Protein AF-A0A7J8CT44-F1 (afdb_monomer)

Foldseek 3Di:
DDDPVVVVVVVVVVVVVVVVVVVVVVVDDDDDDDDDDDDDDDDDDDDDDDDDDPVVVVVVVVVVVVVVVVVVVVVVVVVVVVVVDPDPDDDDDDDDDDPDPPDDDDDDDDDDDPPPDDDDFDADPVGFGADPVRHGDDPPDDDDDDVVVVVVVVVVVVVVVVVPDDDPVVVPDPPDDPVDDDDDDPPDDDDDPDDDPPPVVVVVVVVVVVVVVVVVLVVVCVVCVVVVVNPVNVVVVPPDPPPPVPPPDDPADPVNPQFAPPPDDPPDDDDDPVRTPPDDPDDDDDDDDDDPPDDVPPDDDDDDDDPVVVVVVVVVVVVVVVVVVVVCCVVVVDPDDDDDDDFPQDPVRDGDDDDD

Mean predicted aligned error: 25.09 Å

Secondary structure (DSSP, 8-state):
---HHHHHHHHHHHHHHHHHHHHHHTT-PPPPPPP---------------PPPHHHHHHHHHHHHHHHHHHHHHHHHHHHHHHT-------------SS--SS--PPPP-------SPPP-EE-TTS-EE-TTS-B----------HHHHHHHHHHHHHHHTTSPPP--GGG-TT--TTS----------------TTHHHHHHHHHHHHHHHHHHHHHHHHHHHHSS-HHHHHHHHS-------TT---SS-TTHHHHSPTT--TTSS---TTS-SS--S-------PPPTT--SS------PPPHHHHHHHHHHHHHHHHHHHHHHHHTTSSPPPP--------TTS-------

Sequence (356 aa):
MLTKLQIKQMMEAATRQIEERKKQLSFISPPTPQPKTPSSSQPERLPIGNTIQPSQAATFMNDAIEKARKAAELQARIQAQLALKPGLIGNANMVGLANLHAMGIAPPKVELKDQTKPTPLILDEQGRTVDATGKEIELTHRMPTLKANIRAVKREQFKQQLKEKPSEDMESNTFFDPRVSIAPSQRQRRTFKFHDKGKFEKIAQRLRTKAQLEKLQAEISQAARKTGIHTSTRLALIAPKKELKEGDIPEIEWWDSYIIPNGFDLTEQNPKREDYFGITNLVEHPAQLNPPVDNDTPVTLGVYLTKKEQKKLRRQTRREAQKELQEKVRLGLMPPPEPKGTFLKSRDGRVAYLSL

Radius of gyration: 44.53 Å; Cα contacts (8 Å, |Δi|>4): 57; chains: 1; bounding box: 104×96×112 Å

InterPro domains:
  IPR013881 Pre-mRNA-splicing factor 3 domain [PF08572] (173-340)
  IPR027104 U4/U6 small nuclear ribonucleoprotein Prp3 [PTHR14212] (5-340)

Structure (mmCIF, N/CA/C/O backbone):
data_AF-A0A7J8CT44-F1
#
_entry.id   AF-A0A7J8CT44-F1
#
loop_
_atom_site.group_PDB
_atom_site.id
_atom_site.type_symbol
_atom_site.label_atom_id
_atom_site.label_alt_id
_atom_site.label_comp_id
_atom_site.label_asym_id
_atom_site.label_entity_id
_atom_site.label_seq_id
_atom_site.pdbx_PDB_ins_code
_atom_site.Cartn_x
_atom_site.Cartn_y
_atom_site.Cartn_z
_atom_site.occupancy
_atom_site.B_iso_or_equiv
_atom_site.auth_seq_id
_atom_site.auth_comp_id
_atom_site.auth_asym_id
_atom_site.auth_atom_id
_atom_site.pdbx_PDB_model_num
ATOM 1 N N . MET A 1 1 ? -8.549 -47.500 38.464 1.00 55.81 1 MET A N 1
ATOM 2 C CA . MET A 1 1 ? -7.507 -46.537 38.892 1.00 55.81 1 MET A CA 1
ATOM 3 C C . MET A 1 1 ? -6.147 -47.145 38.586 1.00 55.81 1 MET A C 1
ATOM 5 O O . MET A 1 1 ? -5.955 -48.292 38.964 1.00 55.81 1 MET A O 1
ATOM 9 N N . LEU A 1 2 ? -5.228 -46.435 37.922 1.00 75.62 2 LEU A N 1
ATOM 10 C CA . LEU A 1 2 ? -3.831 -46.891 37.831 1.00 75.62 2 LEU A CA 1
ATOM 11 C C . LEU A 1 2 ? -3.115 -46.646 39.166 1.00 75.62 2 LEU A C 1
ATOM 13 O O . LEU A 1 2 ? -3.363 -45.642 39.835 1.00 75.62 2 LEU A O 1
ATOM 17 N N . THR A 1 3 ? -2.222 -47.554 39.552 1.00 89.00 3 THR A N 1
ATOM 18 C CA . THR A 1 3 ? -1.409 -47.393 40.765 1.00 89.00 3 THR A CA 1
ATOM 19 C C . THR A 1 3 ? -0.306 -46.348 40.564 1.00 89.00 3 THR A C 1
ATOM 21 O O . THR A 1 3 ? 0.175 -46.130 39.450 1.00 89.00 3 THR A O 1
ATOM 24 N N . LYS A 1 4 ? 0.162 -45.729 41.659 1.00 80.62 4 LYS A N 1
ATOM 25 C CA . LYS A 1 4 ? 1.285 -44.769 41.618 1.00 80.62 4 LYS A CA 1
ATOM 26 C C . LYS A 1 4 ? 2.557 -45.378 41.001 1.00 80.62 4 LYS A C 1
ATOM 28 O O . LYS A 1 4 ? 3.304 -44.668 40.333 1.00 80.62 4 LYS A O 1
ATOM 33 N N . LEU A 1 5 ? 2.772 -46.686 41.182 1.00 89.69 5 LEU A N 1
ATOM 34 C CA . LEU A 1 5 ? 3.902 -47.420 40.608 1.00 89.69 5 LEU A CA 1
ATOM 35 C C . LEU A 1 5 ? 3.795 -47.538 39.079 1.00 89.69 5 LEU A C 1
ATOM 37 O O . LEU A 1 5 ? 4.753 -47.206 38.386 1.00 89.69 5 LEU A O 1
ATOM 41 N N . GLN A 1 6 ? 2.621 -47.907 38.554 1.00 84.44 6 GLN A N 1
ATOM 42 C CA . GLN A 1 6 ? 2.370 -47.953 37.105 1.00 84.44 6 GLN A CA 1
ATOM 43 C C . GLN A 1 6 ? 2.521 -46.571 36.454 1.00 84.44 6 GLN A C 1
ATOM 45 O O . GLN A 1 6 ? 3.092 -46.464 35.374 1.00 84.44 6 GLN A O 1
ATOM 50 N N . ILE A 1 7 ? 2.068 -45.500 37.120 1.00 84.69 7 ILE A N 1
ATOM 51 C CA . ILE A 1 7 ? 2.234 -44.125 36.619 1.00 84.69 7 ILE A CA 1
ATOM 52 C C . ILE A 1 7 ? 3.722 -43.741 36.559 1.00 84.69 7 ILE A C 1
ATOM 54 O O . ILE A 1 7 ? 4.153 -43.160 35.563 1.00 84.69 7 ILE A O 1
ATOM 58 N N . LYS A 1 8 ? 4.525 -44.108 37.572 1.00 91.31 8 LYS A N 1
ATOM 59 C CA . LYS A 1 8 ? 5.983 -43.907 37.534 1.00 91.31 8 LYS A CA 1
ATOM 60 C C . LYS A 1 8 ? 6.612 -44.667 36.361 1.00 91.31 8 LYS A C 1
ATOM 62 O O . LYS A 1 8 ? 7.290 -44.049 35.549 1.00 91.31 8 LYS A O 1
ATOM 67 N N . GLN A 1 9 ? 6.342 -45.969 36.243 1.00 91.75 9 GLN A N 1
ATOM 68 C CA . GLN A 1 9 ? 6.879 -46.823 35.175 1.00 91.75 9 GLN A CA 1
ATOM 69 C C . GLN A 1 9 ? 6.505 -46.311 33.775 1.00 91.75 9 GLN A C 1
ATOM 71 O O . GLN A 1 9 ? 7.345 -46.298 32.880 1.00 91.75 9 GLN A O 1
ATOM 76 N N . MET A 1 10 ? 5.272 -45.829 33.591 1.00 87.50 10 MET A N 1
ATOM 77 C CA . MET A 1 10 ? 4.805 -45.261 32.324 1.00 87.50 10 MET A CA 1
ATOM 78 C C . MET A 1 10 ? 5.536 -43.959 31.961 1.00 87.50 10 MET A C 1
ATOM 80 O O . MET A 1 10 ? 5.911 -43.779 30.804 1.00 87.50 10 MET A O 1
ATOM 84 N N . MET A 1 11 ? 5.784 -43.067 32.930 1.00 86.19 11 MET A N 1
ATOM 85 C CA . MET A 1 11 ? 6.589 -41.862 32.684 1.00 86.19 11 MET A CA 1
ATOM 86 C C . MET A 1 11 ? 8.060 -42.198 32.409 1.00 86.19 11 MET A C 1
ATOM 88 O O . MET A 1 11 ? 8.644 -41.623 31.500 1.00 86.19 11 MET A O 1
ATOM 92 N N . GLU A 1 12 ? 8.634 -43.152 33.143 1.00 90.62 12 GLU A N 1
ATOM 93 C CA . GLU A 1 12 ? 10.030 -43.596 33.008 1.00 90.62 12 GLU A CA 1
ATOM 94 C C . GLU A 1 12 ? 10.292 -44.255 31.635 1.00 90.62 12 GLU A C 1
ATOM 96 O O . GLU A 1 12 ? 11.305 -43.985 30.982 1.00 90.62 12 GLU A O 1
ATOM 101 N N . ALA A 1 13 ? 9.326 -45.033 31.132 1.00 89.94 13 ALA A N 1
ATOM 102 C CA . ALA A 1 13 ? 9.327 -45.547 29.763 1.00 89.94 13 ALA A CA 1
ATOM 103 C C . ALA A 1 13 ? 9.197 -44.424 28.715 1.00 89.94 13 ALA A C 1
ATOM 105 O O . ALA A 1 13 ? 9.944 -44.410 27.733 1.00 89.94 13 ALA A O 1
ATOM 106 N N . ALA A 1 14 ? 8.300 -43.454 28.931 1.00 86.12 14 ALA A N 1
ATOM 107 C CA . ALA A 1 14 ? 8.110 -42.327 28.018 1.00 86.12 14 ALA A CA 1
ATOM 108 C C . ALA A 1 14 ? 9.361 -41.433 27.917 1.00 86.12 14 ALA A C 1
ATOM 110 O O . ALA A 1 14 ? 9.753 -41.057 26.813 1.00 86.12 14 ALA A O 1
ATOM 111 N N . THR A 1 15 ? 10.039 -41.137 29.033 1.00 86.62 15 THR A N 1
ATOM 112 C CA . THR A 1 15 ? 11.296 -40.368 29.018 1.00 86.62 15 THR A CA 1
ATOM 113 C C . THR A 1 15 ? 12.396 -41.101 28.257 1.00 86.62 15 THR A C 1
ATOM 115 O O . THR A 1 15 ? 13.048 -40.499 27.405 1.00 86.62 15 THR A O 1
ATOM 118 N N . ARG A 1 16 ? 12.543 -42.414 28.476 1.00 91.00 16 ARG A N 1
ATOM 119 C CA . ARG A 1 16 ? 13.538 -43.247 27.781 1.00 91.00 16 ARG A CA 1
ATOM 120 C C . ARG A 1 16 ? 13.303 -43.281 26.266 1.00 91.00 16 ARG A C 1
ATOM 122 O O . ARG A 1 16 ? 14.247 -43.143 25.493 1.00 91.00 16 ARG A O 1
ATOM 129 N N . GLN A 1 17 ? 12.042 -43.379 25.842 1.00 87.38 17 GLN A N 1
ATOM 130 C CA . GLN A 1 17 ? 11.663 -43.362 24.426 1.00 87.38 17 GLN A CA 1
ATOM 131 C C . GLN A 1 17 ? 11.910 -41.992 23.759 1.00 87.38 17 GLN A C 1
ATOM 133 O O . GLN A 1 17 ? 12.243 -41.933 22.575 1.00 87.38 17 GLN A O 1
ATOM 138 N N . ILE A 1 18 ? 11.804 -40.884 24.505 1.00 82.31 18 ILE A N 1
ATOM 139 C CA . ILE A 1 18 ? 12.153 -39.535 24.019 1.00 82.31 18 ILE A CA 1
ATOM 140 C C . ILE A 1 18 ? 13.672 -39.383 23.846 1.00 82.31 18 ILE A C 1
ATOM 142 O O . ILE A 1 18 ? 14.117 -38.835 22.836 1.00 82.31 18 ILE A O 1
ATOM 146 N N . GLU A 1 19 ? 14.478 -39.874 24.791 1.00 87.81 19 GLU A N 1
ATOM 147 C CA . GLU A 1 19 ? 15.944 -39.834 24.688 1.00 87.81 19 GLU A CA 1
ATOM 148 C C . GLU A 1 19 ? 16.468 -40.678 23.523 1.00 87.81 19 GLU A C 1
ATOM 150 O O . GLU A 1 19 ? 17.305 -40.211 22.749 1.00 87.81 19 GLU A O 1
ATOM 155 N N . GLU A 1 20 ? 15.928 -41.882 23.337 1.00 87.75 20 GLU A N 1
ATOM 156 C CA . GLU A 1 20 ? 16.278 -42.756 22.218 1.00 87.75 20 GLU A CA 1
ATOM 157 C C . GLU A 1 20 ? 15.933 -42.116 20.863 1.00 87.75 20 GLU A C 1
ATOM 159 O O . GLU A 1 20 ? 16.763 -42.101 19.950 1.00 87.75 20 GLU A O 1
ATOM 164 N N . ARG A 1 21 ? 14.764 -41.467 20.754 1.00 76.56 21 ARG A N 1
ATOM 165 C CA . ARG A 1 21 ? 14.370 -40.734 19.541 1.00 76.56 21 ARG A CA 1
ATOM 166 C C . ARG A 1 21 ? 15.241 -39.497 19.291 1.00 76.56 21 ARG A C 1
ATOM 168 O O . ARG A 1 21 ? 15.586 -39.222 18.144 1.00 76.56 21 ARG A O 1
ATOM 175 N N . LYS A 1 22 ? 15.664 -38.777 20.341 1.00 80.50 22 LYS A N 1
ATOM 176 C CA . LYS A 1 22 ? 16.665 -37.695 20.226 1.00 80.50 22 LYS A CA 1
ATOM 177 C C . LYS A 1 22 ? 18.022 -38.220 19.754 1.00 80.50 22 LYS A C 1
ATOM 179 O O . LYS A 1 22 ? 18.647 -37.580 18.913 1.00 80.50 22 LYS A O 1
ATOM 184 N N . LYS A 1 23 ? 18.466 -39.378 20.256 1.00 82.62 23 LYS A N 1
ATOM 185 C CA . LYS A 1 23 ? 19.720 -40.017 19.834 1.00 82.62 23 LYS A CA 1
ATOM 186 C C . LYS A 1 23 ? 19.671 -40.389 18.351 1.00 82.62 23 LYS A C 1
ATOM 188 O O . LYS A 1 23 ? 20.592 -40.042 17.621 1.00 82.62 23 LYS A O 1
ATOM 193 N N . GLN A 1 24 ? 18.577 -40.995 17.885 1.00 73.62 24 GLN A N 1
ATOM 194 C CA . GLN A 1 24 ? 18.361 -41.293 16.461 1.00 73.62 24 GLN A CA 1
ATOM 195 C C . GLN A 1 24 ? 18.391 -40.023 15.590 1.00 73.62 24 GLN A C 1
ATOM 197 O O . GLN A 1 24 ? 19.080 -39.995 14.575 1.00 73.62 24 GLN A O 1
ATOM 202 N N . LEU A 1 25 ? 17.725 -38.943 16.019 1.00 63.06 25 LEU A N 1
ATOM 203 C CA . LEU A 1 25 ? 17.737 -37.658 15.305 1.00 63.06 25 LEU A CA 1
ATOM 204 C C . LEU A 1 25 ? 19.127 -36.995 15.256 1.00 63.06 25 LEU A C 1
ATOM 206 O O . LEU A 1 25 ? 19.423 -36.291 14.296 1.00 63.06 25 LEU A O 1
ATOM 210 N N . SER A 1 26 ? 19.999 -37.237 16.241 1.00 61.94 26 SER A N 1
ATOM 211 C CA . SER A 1 26 ? 21.359 -36.670 16.256 1.00 61.94 26 SER A CA 1
ATOM 212 C C . SER A 1 26 ? 22.337 -37.292 15.246 1.00 61.94 26 SER A C 1
ATOM 214 O O . SER A 1 26 ? 23.421 -36.747 15.058 1.00 61.94 26 SER A O 1
ATOM 216 N N . PHE A 1 27 ? 21.963 -38.382 14.563 1.00 52.31 27 PHE A N 1
ATOM 217 C CA . PHE A 1 27 ? 22.785 -39.019 13.522 1.00 52.31 27 PHE A CA 1
ATOM 218 C C . PHE A 1 27 ? 22.535 -38.495 12.095 1.00 52.31 27 PHE A C 1
ATOM 220 O O . PHE A 1 27 ? 23.178 -38.968 11.161 1.00 52.31 27 PHE A O 1
ATOM 227 N N . ILE A 1 28 ? 21.631 -37.526 11.899 1.00 53.31 28 ILE A N 1
ATOM 228 C CA . ILE A 1 28 ? 21.287 -36.992 10.570 1.00 53.31 28 ILE A CA 1
ATOM 229 C C . ILE A 1 28 ? 21.708 -35.518 10.468 1.00 53.31 28 ILE A C 1
ATOM 231 O O . ILE A 1 28 ? 20.913 -34.608 10.697 1.00 53.31 28 ILE A O 1
ATOM 235 N N . SER A 1 29 ? 22.971 -35.279 10.104 1.00 47.00 29 SER A N 1
ATOM 236 C CA . SER A 1 29 ? 23.472 -33.954 9.709 1.00 47.00 29 SER A CA 1
ATOM 237 C C . SER A 1 29 ? 23.505 -33.810 8.178 1.00 47.00 29 SER A C 1
ATOM 239 O O . SER A 1 29 ? 24.046 -34.701 7.518 1.00 47.00 29 SER A O 1
ATOM 241 N N . PRO A 1 30 ? 23.004 -32.706 7.591 1.00 50.16 30 PRO A N 1
ATOM 242 C CA . PRO A 1 30 ? 23.188 -32.422 6.166 1.00 50.16 30 PRO A CA 1
ATOM 243 C C . PRO A 1 30 ? 24.665 -32.098 5.841 1.00 50.16 30 PRO A C 1
ATOM 245 O O . PRO A 1 30 ? 25.400 -31.658 6.728 1.00 50.16 30 PRO A O 1
ATOM 248 N N . PRO A 1 31 ? 25.119 -32.301 4.590 1.00 44.78 31 PRO A N 1
ATOM 249 C CA . PRO A 1 31 ? 26.525 -32.147 4.216 1.00 44.78 31 PRO A CA 1
ATOM 250 C C . PRO A 1 31 ? 26.961 -30.681 4.055 1.00 44.78 31 PRO A C 1
ATOM 252 O O . PRO A 1 31 ? 26.251 -29.858 3.476 1.00 44.78 31 PRO A O 1
ATOM 255 N N . THR A 1 32 ? 28.179 -30.376 4.505 1.00 43.53 32 THR A N 1
ATOM 256 C CA . THR A 1 32 ? 28.824 -29.060 4.358 1.00 43.53 32 THR A CA 1
ATOM 257 C C . THR A 1 32 ? 29.530 -28.932 2.997 1.00 43.53 32 THR A C 1
ATOM 259 O O . THR A 1 32 ? 30.303 -29.827 2.646 1.00 43.53 32 THR A O 1
ATOM 262 N N . PRO A 1 33 ? 29.355 -27.834 2.235 1.00 41.22 33 PRO A N 1
ATOM 263 C CA . PRO A 1 33 ? 30.128 -27.587 1.015 1.00 41.22 33 PRO A CA 1
ATOM 264 C C . PRO A 1 33 ? 31.584 -27.188 1.323 1.00 41.22 33 PRO A C 1
ATOM 266 O O . PRO A 1 33 ? 31.855 -26.479 2.293 1.00 41.22 33 PRO A O 1
ATOM 269 N N . GLN A 1 34 ? 32.529 -27.621 0.482 1.00 43.38 34 GLN A N 1
ATOM 270 C CA . GLN A 1 34 ? 33.960 -27.316 0.629 1.00 43.38 34 GLN A CA 1
ATOM 271 C C . GLN A 1 34 ? 34.357 -25.962 0.002 1.00 43.38 34 GLN A C 1
ATOM 273 O O . GLN A 1 34 ? 33.785 -25.571 -1.018 1.00 43.38 34 GLN A O 1
ATOM 278 N N . PRO A 1 35 ? 35.375 -25.265 0.547 1.00 41.16 35 PRO A N 1
ATOM 279 C CA . PRO A 1 35 ? 35.914 -24.041 -0.040 1.00 41.16 35 PRO A CA 1
ATOM 280 C C . PRO A 1 35 ? 36.900 -24.319 -1.190 1.00 41.16 35 PRO A C 1
ATOM 282 O O . PRO A 1 35 ? 37.651 -25.293 -1.165 1.00 41.16 35 PRO A O 1
ATOM 285 N N . LYS A 1 36 ? 36.969 -23.394 -2.155 1.00 33.38 36 LYS A N 1
ATOM 286 C CA . LYS A 1 36 ? 38.088 -23.250 -3.104 1.00 33.38 36 LYS A CA 1
ATOM 287 C C . LYS A 1 36 ? 38.711 -21.861 -2.947 1.00 33.38 36 LYS A C 1
ATOM 289 O O . LYS A 1 36 ? 38.011 -20.906 -2.619 1.00 33.38 36 LYS A O 1
ATOM 294 N N . THR A 1 37 ? 40.017 -21.757 -3.171 1.00 36.38 37 THR A N 1
ATOM 295 C CA . THR A 1 37 ? 40.813 -20.519 -3.061 1.00 36.38 37 THR A CA 1
ATOM 296 C C . THR A 1 37 ? 41.472 -20.207 -4.434 1.00 36.38 37 THR A C 1
ATOM 298 O O . THR A 1 37 ? 41.114 -20.869 -5.411 1.00 36.38 37 THR A O 1
ATOM 301 N N . PRO A 1 38 ? 42.235 -19.111 -4.633 1.00 46.69 38 PRO A N 1
ATOM 302 C CA . PRO A 1 38 ? 41.655 -17.958 -5.326 1.00 46.69 38 PRO A CA 1
ATOM 303 C C . PRO A 1 38 ? 42.472 -17.448 -6.534 1.00 46.69 38 PRO A C 1
ATOM 305 O O . PRO A 1 38 ? 43.652 -17.753 -6.686 1.00 46.69 38 PRO A O 1
ATOM 308 N N . SER A 1 39 ? 41.874 -16.568 -7.346 1.00 28.50 39 SER A N 1
ATOM 309 C CA . SER A 1 39 ? 42.584 -15.801 -8.382 1.00 28.50 39 SER A CA 1
ATOM 310 C C . SER A 1 39 ? 42.209 -14.314 -8.355 1.00 28.50 39 SER A C 1
ATOM 312 O O . SER A 1 39 ? 41.035 -13.956 -8.407 1.00 28.50 39 SER A O 1
ATOM 314 N N . SER A 1 40 ? 43.234 -13.466 -8.274 1.00 33.75 40 SER A N 1
ATOM 315 C CA . SER A 1 40 ? 43.198 -11.998 -8.184 1.00 33.75 40 SER A CA 1
ATOM 316 C C . SER A 1 40 ? 42.290 -11.282 -9.202 1.00 33.75 40 SER A C 1
ATOM 318 O O . SER A 1 40 ? 42.435 -11.491 -10.405 1.00 33.75 40 SER A O 1
ATOM 320 N N . SER A 1 41 ? 41.451 -10.338 -8.748 1.00 33.34 41 SER A N 1
ATOM 321 C CA . SER A 1 41 ? 41.678 -8.886 -8.967 1.00 33.34 41 SER A CA 1
ATOM 322 C C . SER A 1 41 ? 40.511 -8.000 -8.472 1.00 33.34 41 SER A C 1
ATOM 324 O O . SER A 1 41 ? 39.351 -8.403 -8.464 1.00 33.34 41 SER A O 1
ATOM 326 N N . GLN A 1 42 ? 40.839 -6.789 -8.006 1.00 32.44 42 GLN A N 1
ATOM 327 C CA . GLN A 1 42 ? 39.942 -5.714 -7.533 1.00 32.44 42 GLN A CA 1
ATOM 328 C C . GLN A 1 42 ? 40.765 -4.402 -7.423 1.00 32.44 42 GLN A C 1
ATOM 330 O O . GLN A 1 42 ? 41.983 -4.481 -7.622 1.00 32.44 42 GLN A O 1
ATOM 335 N N . PRO A 1 43 ? 40.201 -3.225 -7.050 1.00 48.25 43 PRO A N 1
ATOM 336 C CA . PRO A 1 43 ? 38.808 -2.888 -6.696 1.00 48.25 43 PRO A CA 1
ATOM 337 C C . PRO A 1 43 ? 38.197 -1.908 -7.738 1.00 48.25 43 PRO A C 1
ATOM 339 O O . PRO A 1 43 ? 38.545 -2.046 -8.903 1.00 48.25 43 PRO A O 1
ATOM 342 N N . GLU A 1 44 ? 37.277 -0.948 -7.529 1.00 34.94 44 GLU A N 1
ATOM 343 C CA . GLU A 1 44 ? 36.509 -0.321 -6.415 1.00 34.94 44 GLU A CA 1
ATOM 344 C C . GLU A 1 44 ? 35.209 0.276 -7.053 1.00 34.94 44 GLU A C 1
ATOM 346 O O . GLU A 1 44 ? 35.185 0.442 -8.270 1.00 34.94 44 GLU A O 1
ATOM 351 N N . ARG A 1 45 ? 34.090 0.677 -6.415 1.00 36.62 45 ARG A N 1
ATOM 352 C CA . ARG A 1 45 ? 33.533 0.676 -5.035 1.00 36.62 45 ARG A CA 1
ATOM 353 C C . ARG A 1 45 ? 31.994 0.931 -5.159 1.00 36.62 45 ARG A C 1
ATOM 355 O O . ARG A 1 45 ? 31.452 0.888 -6.256 1.00 36.62 45 ARG A O 1
ATOM 362 N N . LEU A 1 46 ? 31.350 1.353 -4.059 1.00 32.19 46 LEU A N 1
ATOM 363 C CA . LEU A 1 46 ? 30.044 2.042 -3.930 1.00 32.19 46 LEU A CA 1
ATOM 364 C C . LEU A 1 46 ? 28.768 1.152 -3.911 1.00 32.19 46 LEU A C 1
ATOM 366 O O . LEU A 1 46 ? 28.741 0.094 -4.526 1.00 32.19 46 LEU A O 1
ATOM 370 N N . PRO A 1 47 ? 27.794 1.461 -3.016 1.00 47.50 47 PRO A N 1
ATOM 371 C CA . PRO A 1 47 ? 27.726 0.654 -1.785 1.00 47.50 47 PRO A CA 1
ATOM 372 C C . PRO A 1 47 ? 26.313 0.281 -1.287 1.00 47.50 47 PRO A C 1
ATOM 374 O O . PRO A 1 47 ? 25.341 0.947 -1.622 1.00 47.50 47 PRO A O 1
ATOM 377 N N . ILE A 1 48 ? 26.231 -0.692 -0.363 1.00 33.78 48 ILE A N 1
ATOM 378 C CA . ILE A 1 48 ? 25.214 -0.812 0.712 1.00 33.78 48 ILE A CA 1
ATOM 379 C C . ILE A 1 48 ? 25.600 -1.962 1.669 1.00 33.78 48 ILE A C 1
ATOM 381 O O . ILE A 1 48 ? 26.211 -2.935 1.239 1.00 33.78 48 ILE A O 1
ATOM 385 N N . GLY A 1 49 ? 25.192 -1.878 2.944 1.00 34.09 49 GLY A N 1
ATOM 386 C CA . GLY A 1 49 ? 25.053 -3.044 3.837 1.00 34.09 49 GLY A CA 1
ATOM 387 C C . GLY A 1 49 ? 26.102 -3.192 4.948 1.00 34.09 49 GLY A C 1
ATOM 388 O O . GLY A 1 49 ? 27.216 -3.652 4.716 1.00 34.09 49 GLY A O 1
ATOM 389 N N . ASN A 1 50 ? 25.709 -2.901 6.194 1.00 46.16 50 ASN A N 1
ATOM 390 C CA . ASN A 1 50 ? 26.499 -3.257 7.377 1.00 46.16 50 ASN A CA 1
ATOM 391 C C . ASN A 1 50 ? 26.359 -4.761 7.661 1.00 46.16 50 ASN A C 1
ATOM 393 O O . ASN A 1 50 ? 25.277 -5.210 8.037 1.00 46.16 50 ASN A O 1
ATOM 397 N N . THR A 1 51 ? 27.444 -5.529 7.541 1.00 45.62 51 THR A N 1
ATOM 398 C CA . THR A 1 51 ? 27.471 -6.924 8.010 1.00 45.62 51 THR A CA 1
ATOM 399 C C . THR A 1 51 ? 27.731 -6.993 9.520 1.00 45.62 51 THR A C 1
ATOM 401 O O . THR A 1 51 ? 28.525 -6.218 10.060 1.00 45.62 51 THR A O 1
ATOM 404 N N . ILE A 1 52 ? 27.045 -7.899 10.220 1.00 55.81 52 ILE A N 1
ATOM 405 C CA . ILE A 1 52 ? 27.149 -8.065 11.678 1.00 55.81 52 ILE A CA 1
ATOM 406 C C . ILE A 1 52 ? 28.269 -9.063 11.991 1.00 55.81 52 ILE A C 1
ATOM 408 O O . ILE A 1 52 ? 28.331 -10.143 11.406 1.00 55.81 52 ILE A O 1
ATOM 412 N N . GLN A 1 53 ? 29.160 -8.716 12.925 1.00 53.72 53 GLN A N 1
ATOM 413 C CA . GLN A 1 53 ? 30.292 -9.577 13.281 1.00 53.72 53 GLN A CA 1
ATOM 414 C C . GLN A 1 53 ? 29.845 -10.870 13.997 1.00 53.72 53 GLN A C 1
ATOM 416 O O . GLN A 1 53 ? 28.941 -10.824 14.839 1.00 53.72 53 GLN A O 1
ATOM 421 N N . PRO A 1 54 ? 30.515 -12.015 13.746 1.00 57.44 54 PRO A N 1
ATOM 422 C CA . PRO A 1 54 ? 30.110 -13.324 14.276 1.00 57.44 54 PRO A CA 1
ATOM 423 C C . PRO A 1 54 ? 30.136 -13.422 15.811 1.00 57.44 54 PRO A C 1
ATOM 425 O O . PRO A 1 54 ? 29.426 -14.247 16.383 1.00 57.44 54 PRO A O 1
ATOM 428 N N . SER A 1 55 ? 30.886 -12.551 16.494 1.00 62.41 55 SER A N 1
ATOM 429 C CA . SER A 1 55 ? 30.895 -12.440 17.958 1.00 62.41 55 SER A CA 1
ATOM 430 C C . SER A 1 55 ? 29.515 -12.117 18.546 1.00 62.41 55 SER A C 1
ATOM 432 O O . SER A 1 55 ? 29.157 -12.653 19.591 1.00 62.41 55 SER A O 1
ATOM 434 N N . GLN A 1 56 ? 28.705 -11.295 17.870 1.00 60.69 56 GLN A N 1
ATOM 435 C CA . GLN A 1 56 ? 27.380 -10.904 18.368 1.00 60.69 56 GLN A CA 1
ATOM 436 C C . GLN A 1 56 ? 26.352 -12.037 18.232 1.00 60.69 56 GLN A C 1
ATOM 438 O O . GLN A 1 56 ? 25.503 -12.208 19.106 1.00 60.69 56 GLN A O 1
ATOM 443 N N . ALA A 1 57 ? 26.456 -12.857 17.179 1.00 59.66 57 ALA A N 1
ATOM 444 C CA . ALA A 1 57 ? 25.574 -14.006 16.963 1.00 59.66 57 ALA A CA 1
ATOM 445 C C . ALA A 1 57 ? 25.670 -15.033 18.109 1.00 59.66 57 ALA A C 1
ATOM 447 O O . ALA A 1 57 ? 24.647 -15.549 18.564 1.00 59.66 57 ALA A O 1
ATOM 448 N N . ALA A 1 58 ? 26.878 -15.264 18.634 1.00 65.69 58 ALA A N 1
ATOM 449 C CA . ALA A 1 58 ? 27.091 -16.119 19.801 1.00 65.69 58 ALA A CA 1
ATOM 450 C C . ALA A 1 58 ? 26.400 -15.567 21.064 1.00 65.69 58 ALA A C 1
ATOM 452 O O . ALA A 1 58 ? 25.785 -16.331 21.813 1.00 65.69 58 ALA A O 1
ATOM 453 N N . THR A 1 59 ? 26.428 -14.249 21.288 1.00 68.94 59 THR A N 1
ATOM 454 C CA . THR A 1 59 ? 25.727 -13.611 22.416 1.00 68.94 59 THR A CA 1
ATOM 455 C C . THR A 1 59 ? 24.213 -13.812 22.324 1.00 68.94 59 THR A C 1
ATOM 457 O O . THR A 1 59 ? 23.590 -14.206 23.309 1.00 68.94 59 THR A O 1
ATOM 460 N N . PHE A 1 60 ? 23.621 -13.626 21.137 1.00 71.06 60 PHE A N 1
ATOM 461 C CA . PHE A 1 60 ? 22.181 -13.826 20.931 1.00 71.06 60 PHE A CA 1
ATOM 462 C C . PHE A 1 60 ? 21.739 -15.285 21.126 1.00 71.06 60 PHE A C 1
ATOM 464 O O . PHE A 1 60 ? 20.663 -15.519 21.676 1.00 71.06 60 PHE A O 1
ATOM 471 N N . MET A 1 61 ? 22.557 -16.275 20.744 1.00 69.94 61 MET A N 1
ATOM 472 C CA . MET A 1 61 ? 22.242 -17.685 21.018 1.00 69.94 61 MET A CA 1
ATOM 473 C C . MET A 1 61 ? 22.247 -18.006 22.520 1.00 69.94 61 MET A C 1
ATOM 475 O O . MET A 1 61 ? 21.339 -18.686 22.996 1.00 69.94 61 MET A O 1
ATOM 479 N N . ASN A 1 62 ? 23.216 -17.491 23.282 1.00 79.56 62 ASN A N 1
ATOM 480 C CA . ASN A 1 62 ? 23.270 -17.712 24.732 1.00 79.56 62 ASN A CA 1
ATOM 481 C C . ASN A 1 62 ? 22.085 -17.051 25.463 1.00 79.56 62 ASN A C 1
ATOM 483 O O . ASN A 1 62 ? 21.427 -17.695 26.279 1.00 79.56 62 ASN A O 1
ATOM 487 N N . ASP A 1 63 ? 21.746 -15.809 25.106 1.00 80.56 63 ASP A N 1
ATOM 488 C CA . ASP A 1 63 ? 20.568 -15.093 25.619 1.00 80.56 63 ASP A CA 1
ATOM 489 C C . ASP A 1 63 ? 19.246 -15.825 25.293 1.00 80.56 63 ASP A C 1
ATOM 491 O O . ASP A 1 63 ? 18.368 -15.954 26.151 1.00 80.56 63 ASP A O 1
ATOM 495 N N . ALA A 1 64 ? 19.114 -16.395 24.089 1.00 73.06 64 ALA A N 1
ATOM 496 C CA . ALA A 1 64 ? 17.964 -17.225 23.726 1.00 73.06 64 ALA A CA 1
ATOM 497 C C . ALA A 1 64 ? 17.861 -18.508 24.579 1.00 73.06 64 ALA A C 1
ATOM 499 O O . ALA A 1 64 ? 16.761 -18.877 25.003 1.00 73.06 64 ALA A O 1
ATOM 500 N N . ILE A 1 65 ? 18.989 -19.163 24.877 1.00 81.75 65 ILE A N 1
ATOM 501 C CA . ILE A 1 65 ? 19.045 -20.367 25.723 1.00 81.75 65 ILE A CA 1
ATOM 502 C C . ILE A 1 65 ? 18.674 -20.039 27.180 1.00 81.75 65 ILE A C 1
ATOM 504 O O . ILE A 1 65 ? 17.870 -20.757 27.781 1.00 81.75 65 ILE A O 1
ATOM 508 N N . GLU A 1 66 ? 19.173 -18.935 27.746 1.00 83.69 66 GLU A N 1
ATOM 509 C CA . GLU A 1 66 ? 18.773 -18.496 29.091 1.00 83.69 66 GLU A CA 1
ATOM 510 C C . GLU A 1 66 ? 17.284 -18.131 29.172 1.00 83.69 66 GLU A C 1
ATOM 512 O O . GLU A 1 66 ? 16.599 -18.510 30.129 1.00 83.69 66 GLU A O 1
ATOM 517 N N . LYS A 1 67 ? 16.754 -17.434 28.159 1.00 82.62 67 LYS A N 1
ATOM 518 C CA . LYS A 1 67 ? 15.327 -17.085 28.075 1.00 82.62 67 LYS A CA 1
ATOM 519 C C . LYS A 1 67 ? 14.442 -18.326 27.981 1.00 82.62 67 LYS A C 1
ATOM 521 O O . LYS A 1 67 ? 13.440 -18.398 28.692 1.00 82.62 67 LYS A O 1
ATOM 526 N N . ALA A 1 68 ? 14.835 -19.329 27.194 1.00 76.12 68 ALA A N 1
ATOM 527 C CA . ALA A 1 68 ? 14.143 -20.617 27.142 1.00 76.12 68 ALA A CA 1
ATOM 528 C C . ALA A 1 68 ? 14.158 -21.334 28.507 1.00 76.12 68 ALA A C 1
ATOM 530 O O . ALA A 1 68 ? 13.126 -21.842 28.950 1.00 76.12 68 ALA A O 1
ATOM 531 N N . ARG A 1 69 ? 15.294 -21.311 29.220 1.00 87.25 69 ARG A N 1
ATOM 532 C CA . ARG A 1 69 ? 15.436 -21.913 30.558 1.00 87.25 69 ARG A CA 1
ATOM 533 C C . ARG A 1 69 ? 14.532 -21.237 31.598 1.00 87.25 69 ARG A C 1
ATOM 535 O O . ARG A 1 69 ? 13.804 -21.934 32.302 1.00 87.25 69 ARG A O 1
ATOM 542 N N . LYS A 1 70 ? 14.499 -19.897 31.638 1.00 86.00 70 LYS A N 1
ATOM 543 C CA . LYS A 1 70 ? 13.587 -19.117 32.504 1.00 86.00 70 LYS A CA 1
ATOM 544 C C . LYS A 1 70 ? 12.109 -19.328 32.159 1.00 86.00 70 LYS A C 1
ATOM 546 O O . LYS A 1 70 ? 11.281 -19.399 33.065 1.00 86.00 70 LYS A O 1
ATOM 551 N N . ALA A 1 71 ? 11.765 -19.456 30.877 1.00 75.19 71 ALA A N 1
ATOM 552 C CA . ALA A 1 71 ? 10.394 -19.745 30.454 1.00 75.19 71 ALA A CA 1
ATOM 553 C C . ALA A 1 71 ? 9.930 -21.139 30.919 1.00 75.19 71 ALA A C 1
ATOM 555 O O . ALA A 1 71 ? 8.826 -21.270 31.451 1.00 75.19 71 ALA A O 1
ATOM 556 N N . ALA A 1 72 ? 10.787 -22.158 30.793 1.00 80.62 72 ALA A N 1
ATOM 557 C CA . ALA A 1 72 ? 10.504 -23.511 31.274 1.00 80.62 72 ALA A CA 1
ATOM 558 C C . ALA A 1 72 ? 10.344 -23.567 32.807 1.00 80.62 72 ALA A C 1
ATOM 560 O O . ALA A 1 72 ? 9.409 -24.194 33.304 1.00 80.62 72 ALA A O 1
ATOM 561 N N . GLU A 1 73 ? 11.199 -22.864 33.558 1.00 87.25 73 GLU A N 1
ATOM 562 C CA . GLU A 1 73 ? 11.092 -22.753 35.020 1.00 87.25 73 GLU A CA 1
ATOM 563 C C . GLU A 1 73 ? 9.772 -22.087 35.450 1.00 87.25 73 GLU A C 1
ATOM 565 O O . GLU A 1 73 ? 9.065 -22.594 36.325 1.00 87.25 73 GLU A O 1
ATOM 570 N N . LEU A 1 74 ? 9.384 -20.990 34.787 1.00 80.75 74 LEU A N 1
ATOM 571 C CA . LEU A 1 74 ? 8.111 -20.310 35.033 1.00 80.75 74 LEU A CA 1
ATOM 572 C C . LEU A 1 74 ? 6.911 -21.228 34.739 1.00 80.75 74 LEU A C 1
ATOM 574 O O . LEU A 1 74 ? 5.966 -21.280 35.528 1.00 80.75 74 LEU A O 1
ATOM 578 N N . GLN A 1 75 ? 6.955 -21.983 33.639 1.00 76.88 75 GLN A N 1
ATOM 579 C CA . GLN A 1 75 ? 5.898 -22.921 33.259 1.00 76.88 75 GLN A CA 1
ATOM 580 C C . GLN A 1 75 ? 5.769 -24.079 34.264 1.00 76.88 75 GLN A C 1
ATOM 582 O O . GLN A 1 75 ? 4.654 -24.397 34.684 1.00 76.88 75 GLN A O 1
ATOM 587 N N . ALA A 1 76 ? 6.889 -24.649 34.719 1.00 79.75 76 ALA A N 1
ATOM 588 C CA . ALA A 1 76 ? 6.909 -25.667 35.769 1.00 79.75 76 ALA A CA 1
ATOM 589 C C . ALA A 1 76 ? 6.349 -25.127 37.100 1.00 79.75 76 ALA A C 1
ATOM 591 O O . ALA A 1 76 ? 5.550 -25.794 37.759 1.00 79.75 76 ALA A O 1
ATOM 592 N N . ARG A 1 77 ? 6.689 -23.884 37.470 1.00 82.00 77 ARG A N 1
ATOM 593 C CA . ARG A 1 77 ? 6.175 -23.215 38.676 1.00 82.00 77 ARG A CA 1
ATOM 594 C C . ARG A 1 77 ? 4.663 -22.971 38.617 1.00 82.00 77 ARG A C 1
ATOM 596 O O . ARG A 1 77 ? 3.983 -23.162 39.625 1.00 82.00 77 ARG A O 1
ATOM 603 N N . ILE A 1 78 ? 4.124 -22.610 37.450 1.00 73.44 78 ILE A N 1
ATOM 604 C CA . ILE A 1 78 ? 2.674 -22.481 37.225 1.00 73.44 78 ILE A CA 1
ATOM 605 C C . ILE A 1 78 ? 1.983 -23.846 37.362 1.00 73.44 78 ILE A C 1
ATOM 607 O O . ILE A 1 78 ? 0.978 -23.955 38.064 1.00 73.44 78 ILE A O 1
ATOM 611 N N . GLN A 1 79 ? 2.533 -24.904 36.758 1.00 74.19 79 GLN A N 1
ATOM 612 C CA . GLN A 1 79 ? 1.982 -26.262 36.870 1.00 74.19 79 GLN A CA 1
ATOM 613 C C . GLN A 1 79 ? 1.994 -26.774 38.321 1.00 74.19 79 GLN A C 1
ATOM 615 O O . GLN A 1 79 ? 0.986 -27.305 38.789 1.00 74.19 79 GLN A O 1
ATOM 620 N N . ALA A 1 80 ? 3.076 -26.533 39.068 1.00 75.62 80 ALA A N 1
ATOM 621 C CA . ALA A 1 80 ? 3.167 -26.872 40.488 1.00 75.62 80 ALA A CA 1
ATOM 622 C C . ALA A 1 80 ? 2.131 -26.119 41.348 1.00 75.62 80 ALA A C 1
ATOM 624 O O . ALA A 1 80 ? 1.520 -26.712 42.235 1.00 75.62 80 ALA A O 1
ATOM 625 N N . GLN A 1 81 ? 1.874 -24.834 41.072 1.00 68.38 81 GLN A N 1
ATOM 626 C CA . GLN A 1 81 ? 0.834 -24.073 41.778 1.00 68.38 81 GLN A CA 1
ATOM 627 C C . GLN A 1 81 ? -0.593 -24.537 41.443 1.00 68.38 81 GLN A C 1
ATOM 629 O O . GLN A 1 81 ? -1.456 -24.508 42.321 1.00 68.38 81 GLN A O 1
ATOM 634 N N . LEU A 1 82 ? -0.848 -24.990 40.212 1.00 58.31 82 LEU A N 1
ATOM 635 C CA . LEU A 1 82 ? -2.146 -25.545 39.810 1.00 58.31 82 LEU A CA 1
ATOM 636 C C . LEU A 1 82 ? -2.416 -26.915 40.456 1.00 58.31 82 LEU A C 1
ATOM 638 O O . LEU A 1 82 ? -3.542 -27.181 40.874 1.00 58.31 82 LEU A O 1
ATOM 642 N N . ALA A 1 83 ? -1.386 -27.752 40.619 1.00 58.69 83 ALA A N 1
ATOM 643 C CA . ALA A 1 83 ? -1.499 -29.054 41.285 1.00 58.69 83 ALA A CA 1
ATOM 644 C C . ALA A 1 83 ? -1.898 -28.959 42.776 1.00 58.69 83 ALA A C 1
ATOM 646 O O . ALA A 1 83 ? -2.438 -29.913 43.331 1.00 58.69 83 ALA A O 1
ATOM 647 N N . LEU A 1 84 ? -1.669 -27.809 43.421 1.00 60.84 84 LEU A N 1
ATOM 648 C CA . LEU A 1 84 ? -1.942 -27.582 44.846 1.00 60.84 84 LEU A CA 1
ATOM 649 C C . LEU A 1 84 ? -3.375 -27.095 45.155 1.00 60.84 84 LEU A C 1
ATOM 651 O O . LEU A 1 84 ? -3.674 -26.829 46.320 1.00 60.84 84 LEU A O 1
ATOM 655 N N . LYS A 1 85 ? -4.267 -26.952 44.158 1.00 57.34 85 LYS A N 1
ATOM 656 C CA . LYS A 1 85 ? -5.660 -26.489 44.362 1.00 57.34 85 LYS A CA 1
ATOM 657 C C . LYS A 1 85 ? -6.709 -27.222 43.500 1.00 57.34 85 LYS A C 1
ATOM 659 O O . LYS A 1 85 ? -7.245 -26.635 42.558 1.00 57.34 85 LYS A O 1
ATOM 664 N N . PRO A 1 86 ? -7.069 -28.475 43.832 1.00 45.75 86 PRO A N 1
ATOM 665 C CA . PRO A 1 86 ? -8.223 -29.145 43.236 1.00 45.75 86 PRO A CA 1
ATOM 666 C C . PRO A 1 86 ? -9.544 -28.614 43.830 1.00 45.75 86 PRO A C 1
ATOM 668 O O . PRO A 1 86 ? -9.695 -28.583 45.048 1.00 45.75 86 PRO A O 1
ATOM 671 N N . GLY A 1 87 ? -10.517 -28.243 42.984 1.00 55.06 87 GLY A N 1
ATOM 672 C CA . GLY A 1 87 ? -11.903 -27.981 43.426 1.00 55.06 87 GLY A CA 1
ATOM 673 C C . GLY A 1 87 ? -12.547 -26.656 42.994 1.00 55.06 87 GLY A C 1
ATOM 674 O O . GLY A 1 87 ? -13.168 -25.999 43.823 1.00 55.06 87 GLY A O 1
ATOM 675 N N . LEU A 1 88 ? -12.423 -26.236 41.726 1.00 47.34 88 LEU A N 1
ATOM 676 C CA . LEU A 1 88 ? -13.082 -25.006 41.241 1.00 47.34 88 LEU A CA 1
ATOM 677 C C . LEU A 1 88 ? -13.577 -25.072 39.779 1.00 47.34 88 LEU A C 1
ATOM 679 O O . LEU A 1 88 ? -13.466 -24.114 39.018 1.00 47.34 88 LEU A O 1
ATOM 683 N N . ILE A 1 89 ? -14.158 -26.214 39.393 1.00 46.84 89 ILE A N 1
ATOM 684 C CA . ILE A 1 89 ? -14.967 -26.355 38.171 1.00 46.84 89 ILE A CA 1
ATOM 685 C C 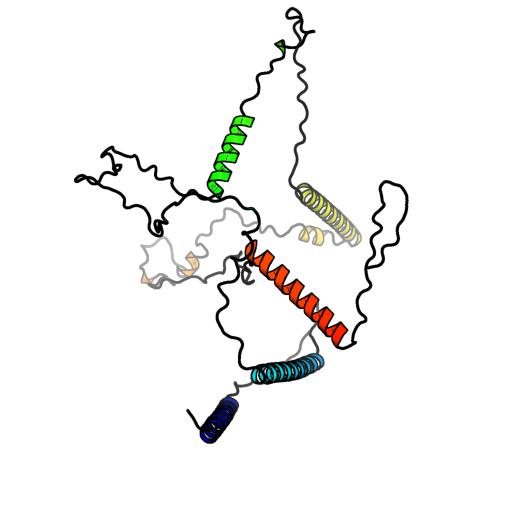. ILE A 1 89 ? -16.332 -26.916 38.584 1.00 46.84 89 ILE A C 1
ATOM 687 O O . ILE A 1 89 ? -16.472 -28.109 38.830 1.00 46.84 89 ILE A O 1
ATOM 691 N N . GLY A 1 90 ? -17.325 -26.032 38.695 1.00 36.97 90 GLY A N 1
ATOM 692 C CA . GLY A 1 90 ? -18.689 -26.372 39.097 1.00 36.97 90 GLY A CA 1
ATOM 693 C C . GLY A 1 90 ? -19.648 -25.201 38.878 1.00 36.97 90 GLY A C 1
ATOM 694 O O . GLY A 1 90 ? -19.530 -24.177 39.538 1.00 36.97 90 GLY A O 1
ATOM 695 N N . ASN A 1 91 ? -20.546 -25.370 37.906 1.00 46.16 91 ASN A N 1
ATOM 696 C CA . ASN A 1 91 ? -21.811 -24.666 37.640 1.00 46.16 91 ASN A CA 1
ATOM 697 C C . ASN A 1 91 ? -22.042 -23.288 38.304 1.00 46.16 91 ASN A C 1
ATOM 699 O O . ASN A 1 91 ? -22.383 -23.202 39.479 1.00 46.16 91 ASN A O 1
ATOM 703 N N . ALA A 1 92 ? -22.002 -22.218 37.497 1.00 35.03 92 ALA A N 1
ATOM 704 C CA . ALA A 1 92 ? -22.315 -20.846 37.922 1.00 35.03 92 ALA A CA 1
ATOM 705 C C . ALA A 1 92 ? -23.262 -20.093 36.954 1.00 35.03 92 ALA A C 1
ATOM 707 O O . ALA A 1 92 ? -23.035 -18.931 36.618 1.00 35.03 92 ALA A O 1
ATOM 708 N N . ASN A 1 93 ? -24.343 -20.750 36.523 1.00 44.53 93 ASN A N 1
ATOM 709 C CA . ASN A 1 93 ? -25.584 -20.069 36.125 1.00 44.53 93 ASN A CA 1
ATOM 710 C C . ASN A 1 93 ? -26.558 -20.155 37.314 1.00 44.53 93 ASN A C 1
ATOM 712 O O . ASN A 1 93 ? -26.641 -21.228 37.900 1.00 44.53 93 ASN A O 1
ATOM 716 N N . MET A 1 94 ? -27.305 -19.073 37.601 1.00 45.12 94 MET A N 1
ATOM 717 C CA . MET A 1 94 ? -28.246 -18.850 38.736 1.00 45.12 94 MET A CA 1
ATOM 718 C C . MET A 1 94 ? -27.761 -17.926 39.875 1.00 45.12 94 MET A C 1
ATOM 720 O O . MET A 1 94 ? -27.790 -18.293 41.044 1.00 45.12 94 MET A O 1
ATOM 724 N N . VAL A 1 95 ? -27.435 -16.664 39.557 1.00 42.59 95 VAL A N 1
ATOM 725 C CA . VAL A 1 95 ? -27.551 -15.542 40.517 1.00 42.59 95 VAL A CA 1
ATOM 726 C C . VAL A 1 95 ? -28.118 -14.323 39.781 1.00 42.59 95 VAL A C 1
ATOM 728 O O . VAL A 1 95 ? -27.393 -13.649 39.052 1.00 42.59 95 VAL A O 1
ATOM 731 N N . GLY A 1 96 ? -29.423 -14.055 39.917 1.00 45.16 96 GLY A N 1
ATOM 732 C CA . GLY A 1 96 ? -30.064 -12.973 39.149 1.00 45.16 96 GLY A CA 1
ATOM 733 C C . GLY A 1 96 ? -31.536 -12.651 39.437 1.00 45.16 96 GLY A C 1
ATOM 734 O O . GLY A 1 96 ? -32.125 -11.910 38.660 1.00 45.16 96 GLY A O 1
ATOM 735 N N . LEU A 1 97 ? -32.142 -13.181 40.510 1.00 41.88 97 LEU A N 1
ATOM 736 C CA . LEU A 1 97 ? -33.592 -13.059 40.757 1.00 41.88 97 LEU A CA 1
ATOM 737 C C . LEU A 1 97 ? -33.960 -12.721 42.220 1.00 41.88 97 LEU A C 1
ATOM 739 O O . LEU A 1 97 ? -34.982 -13.165 42.727 1.00 41.88 97 LEU A O 1
ATOM 743 N N . ALA A 1 98 ? -33.115 -11.956 42.920 1.00 42.03 98 ALA A N 1
ATOM 744 C CA . ALA A 1 98 ? -33.213 -11.766 44.376 1.00 42.03 98 ALA A CA 1
ATOM 745 C C . ALA A 1 98 ? -33.548 -10.329 44.841 1.00 42.03 98 ALA A C 1
ATOM 747 O O . ALA A 1 98 ? -33.438 -10.046 46.028 1.00 42.03 98 ALA A O 1
ATOM 748 N N . ASN A 1 99 ? -33.913 -9.399 43.943 1.00 43.09 99 ASN A N 1
ATOM 749 C CA . ASN A 1 99 ? -33.881 -7.960 44.269 1.00 43.09 99 ASN A CA 1
ATOM 750 C C . ASN A 1 99 ? -35.053 -7.116 43.709 1.00 43.09 99 ASN A C 1
ATOM 752 O O . ASN A 1 99 ? -34.836 -5.997 43.246 1.00 43.09 99 ASN A O 1
ATOM 756 N N . LEU A 1 100 ? -36.286 -7.648 43.737 1.00 40.94 100 LEU A N 1
ATOM 757 C CA . LEU A 1 100 ? -37.509 -6.961 43.263 1.00 40.94 100 LEU A CA 1
ATOM 758 C C . LEU A 1 100 ? -38.725 -7.026 44.222 1.00 40.94 100 LEU A C 1
ATOM 760 O O . LEU A 1 100 ? -39.819 -6.629 43.843 1.00 40.94 100 LEU A O 1
ATOM 764 N N . HIS A 1 101 ? -38.557 -7.458 45.476 1.00 38.41 101 HIS A N 1
ATOM 765 C CA . HIS A 1 101 ? -39.659 -7.592 46.454 1.00 38.41 101 HIS A CA 1
ATOM 766 C C . HIS A 1 101 ? -39.918 -6.335 47.321 1.00 38.41 101 HIS A C 1
ATOM 768 O O . HIS A 1 101 ? -40.501 -6.433 48.396 1.00 38.41 101 HIS A O 1
ATOM 774 N N . ALA A 1 102 ? -39.477 -5.151 46.881 1.00 44.34 102 ALA A N 1
ATOM 775 C CA . ALA A 1 102 ? -39.414 -3.939 47.714 1.00 44.34 102 ALA A CA 1
ATOM 776 C C . ALA A 1 102 ? -40.445 -2.835 47.378 1.00 44.34 102 ALA A C 1
ATOM 778 O O . ALA A 1 102 ? -40.283 -1.706 47.831 1.00 44.34 102 ALA A O 1
ATOM 779 N N . MET A 1 103 ? -41.506 -3.133 46.615 1.00 41.62 103 MET A N 1
ATOM 780 C CA . MET A 1 103 ? -42.713 -2.288 46.522 1.00 41.62 103 MET A CA 1
ATOM 781 C C . MET A 1 103 ? -43.960 -3.178 46.428 1.00 41.62 103 MET A C 1
ATOM 783 O O . MET A 1 103 ? -44.096 -3.963 45.492 1.00 41.62 103 MET A O 1
ATOM 787 N N . GLY A 1 104 ? -44.856 -3.084 47.413 1.00 42.06 104 GLY A N 1
ATOM 788 C CA . GLY A 1 104 ? -46.003 -3.986 47.558 1.00 42.06 104 GLY A CA 1
ATOM 789 C C . GLY A 1 104 ? -47.181 -3.635 46.650 1.00 42.06 104 GLY A C 1
ATOM 790 O O . GLY A 1 104 ? -48.097 -2.944 47.082 1.00 42.06 104 GLY A O 1
ATOM 791 N N . ILE A 1 105 ? -47.180 -4.139 45.413 1.00 41.12 105 ILE A N 1
ATOM 792 C CA . ILE A 1 105 ? -48.331 -4.097 44.496 1.00 41.12 105 ILE A CA 1
ATOM 793 C C . ILE A 1 105 ? -48.558 -5.512 43.955 1.00 41.12 105 ILE A C 1
ATOM 795 O O . ILE A 1 105 ? -47.660 -6.092 43.348 1.00 41.12 105 ILE A O 1
ATOM 799 N N . ALA A 1 106 ? -49.747 -6.075 44.182 1.00 39.28 106 ALA A N 1
ATOM 800 C CA . ALA A 1 106 ? -50.093 -7.429 43.754 1.00 39.28 106 ALA A CA 1
ATOM 801 C C . ALA A 1 106 ? -50.534 -7.460 42.272 1.00 39.28 106 ALA A C 1
ATOM 803 O O . ALA A 1 106 ? -51.516 -6.796 41.930 1.00 39.28 106 ALA A O 1
ATOM 804 N N . PRO A 1 107 ? -49.873 -8.232 41.386 1.00 40.91 107 PRO A N 1
ATOM 805 C CA . PRO A 1 107 ? -50.355 -8.468 40.026 1.00 40.91 107 PRO A CA 1
ATOM 806 C C . PRO A 1 107 ? -51.479 -9.523 40.006 1.00 40.91 107 PRO A C 1
ATOM 808 O O . PRO A 1 107 ? -51.473 -10.436 40.837 1.00 40.91 107 PRO A O 1
ATOM 811 N N . PRO A 1 108 ? -52.422 -9.463 39.047 1.00 44.59 108 PRO A N 1
ATOM 812 C CA . PRO A 1 108 ? -53.431 -10.505 38.869 1.00 44.59 108 PRO A CA 1
ATOM 813 C C . PRO A 1 108 ? -52.816 -11.822 38.364 1.00 44.59 108 PRO A C 1
ATOM 815 O O . PRO A 1 108 ? -51.742 -11.834 37.760 1.00 44.59 108 PRO A O 1
ATOM 818 N N . LYS A 1 109 ? -53.534 -12.939 38.554 1.00 43.59 109 LYS A N 1
ATOM 819 C CA . LYS A 1 109 ? -53.188 -14.229 37.935 1.00 43.59 109 LYS A CA 1
ATOM 820 C C . LYS A 1 109 ? -53.153 -14.087 36.409 1.00 43.59 109 LYS A C 1
ATOM 822 O O . LYS A 1 109 ? -54.188 -13.865 35.788 1.00 43.59 109 LYS A O 1
ATOM 827 N N . VAL A 1 110 ? -51.979 -14.296 35.819 1.00 39.72 110 VAL A N 1
ATOM 828 C CA . VAL A 1 110 ? -51.796 -14.517 34.380 1.00 39.72 110 VAL A CA 1
ATOM 829 C C . VAL A 1 110 ? -51.095 -15.859 34.219 1.00 39.72 110 VAL A C 1
ATOM 831 O O . VAL A 1 110 ? -50.029 -16.078 34.792 1.00 39.72 110 VAL A O 1
ATOM 834 N N . GLU A 1 111 ? -51.710 -16.774 33.476 1.00 41.44 111 GLU A N 1
ATOM 835 C CA . GLU A 1 111 ? -51.154 -18.108 33.249 1.00 41.44 111 GLU A CA 1
ATOM 836 C C . GLU A 1 111 ? -49.953 -18.039 32.298 1.00 41.44 111 GLU A C 1
ATOM 838 O O . GLU A 1 111 ? -50.033 -17.491 31.195 1.00 41.44 111 GLU A O 1
ATOM 843 N N . LEU A 1 112 ? -48.827 -18.616 32.721 1.00 41.59 112 LEU A N 1
ATOM 844 C CA . LEU A 1 112 ? -47.611 -18.686 31.916 1.00 41.59 112 LEU A CA 1
ATOM 845 C C . LEU A 1 112 ? -47.769 -19.754 30.825 1.00 41.59 112 LEU A C 1
ATOM 847 O O . LEU A 1 112 ? -47.518 -20.933 31.056 1.00 41.59 112 LEU A O 1
ATOM 851 N N . LYS A 1 113 ? -48.167 -19.341 29.617 1.00 42.97 113 LYS A N 1
ATOM 852 C CA . LYS A 1 113 ? -48.045 -20.185 28.418 1.00 42.97 113 LYS A CA 1
ATOM 853 C C . LYS A 1 113 ? -46.616 -20.120 27.879 1.00 42.97 113 LYS A C 1
ATOM 855 O O . LYS A 1 113 ? -46.175 -19.062 27.431 1.00 42.97 113 LYS A O 1
ATOM 860 N N . ASP A 1 114 ? -45.927 -21.260 27.869 1.00 46.62 114 ASP A N 1
ATOM 861 C CA . ASP A 1 114 ? -44.556 -21.419 27.366 1.00 46.62 114 ASP A CA 1
ATOM 862 C C . ASP A 1 114 ? -44.438 -21.198 25.845 1.00 46.62 114 ASP A C 1
ATOM 864 O O . ASP A 1 114 ? -44.321 -22.138 25.055 1.00 46.62 114 ASP A O 1
ATOM 868 N N . GLN A 1 115 ? -44.402 -19.936 25.409 1.00 51.12 115 GLN A N 1
ATOM 869 C CA . GLN A 1 115 ? -44.101 -19.560 24.022 1.00 51.12 115 GLN A CA 1
ATOM 870 C C . GLN A 1 115 ? -42.595 -19.666 23.719 1.00 51.12 115 GLN A C 1
ATOM 872 O O . GLN A 1 115 ? -41.917 -18.696 23.392 1.00 51.12 115 GLN A O 1
ATOM 877 N N . THR A 1 116 ? -42.065 -20.887 23.820 1.00 51.31 116 THR A N 1
ATOM 878 C CA . THR A 1 116 ? -40.701 -21.264 23.398 1.00 51.31 116 THR A CA 1
ATOM 879 C C . THR A 1 116 ? -40.638 -21.746 21.943 1.00 51.31 116 THR A C 1
ATOM 881 O O . THR A 1 116 ? -39.572 -22.113 21.448 1.00 51.31 116 THR A O 1
ATOM 884 N N . LYS A 1 117 ? -41.779 -21.743 21.244 1.00 50.50 117 LYS A N 1
ATOM 885 C CA . LYS A 1 117 ? -41.955 -22.170 19.851 1.00 50.50 117 LYS A CA 1
ATOM 886 C C . LYS A 1 117 ? -42.763 -21.093 19.111 1.00 50.50 117 LYS A C 1
ATOM 888 O O . LYS A 1 117 ? -43.681 -20.544 19.722 1.00 50.50 117 LYS A O 1
ATOM 893 N N . PRO A 1 118 ? -42.451 -20.773 17.842 1.00 56.8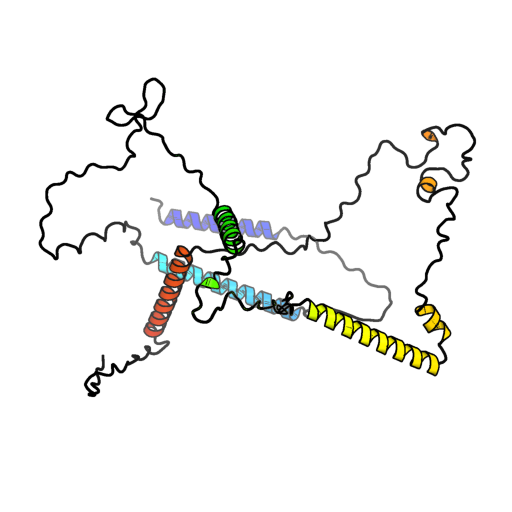1 118 PRO A N 1
ATOM 894 C CA . PRO A 1 118 ? -43.266 -19.846 17.061 1.00 56.81 118 PRO A CA 1
ATOM 895 C C . PRO A 1 118 ? -44.675 -20.416 16.854 1.00 56.81 118 PRO A C 1
ATOM 897 O O . PRO A 1 118 ? -44.842 -21.631 16.730 1.00 56.81 118 PRO A O 1
ATOM 900 N N . THR A 1 119 ? -45.680 -19.539 16.803 1.00 62.34 119 THR A N 1
ATOM 901 C CA . THR A 1 119 ? -47.066 -19.908 16.482 1.00 62.34 119 THR A CA 1
ATOM 902 C C . THR A 1 119 ? -47.107 -20.663 15.148 1.00 62.34 119 THR A C 1
ATOM 904 O O . THR A 1 119 ? -46.493 -20.189 14.187 1.00 62.34 119 THR A O 1
ATOM 907 N N . PRO A 1 120 ? -47.789 -21.822 15.055 1.00 64.50 120 PRO A N 1
ATOM 908 C CA . PRO A 1 120 ? -47.890 -22.554 13.799 1.00 64.50 120 PRO A CA 1
ATOM 909 C C . PRO A 1 120 ? -48.616 -21.709 12.750 1.00 64.50 120 PRO A C 1
ATOM 911 O O . PRO A 1 120 ? -49.650 -21.103 13.028 1.00 64.50 120 PRO A O 1
ATOM 914 N N . LEU A 1 121 ? -48.056 -21.679 11.544 1.00 68.50 121 LEU A N 1
ATOM 915 C CA . LEU A 1 121 ? -48.647 -21.012 10.394 1.00 68.50 121 LEU A CA 1
ATOM 916 C C . LEU A 1 121 ? -49.808 -21.870 9.881 1.00 68.50 121 LEU A C 1
ATOM 918 O O . LEU A 1 121 ? -49.584 -23.000 9.449 1.00 68.50 121 LEU A O 1
ATOM 922 N N . ILE A 1 122 ? -51.034 -21.354 9.965 1.00 67.62 122 ILE A N 1
ATOM 923 C CA . ILE A 1 122 ? -52.216 -22.054 9.457 1.00 67.62 122 ILE A CA 1
ATOM 924 C C . ILE A 1 122 ? -52.262 -21.853 7.940 1.00 67.62 122 ILE A C 1
ATOM 926 O O . ILE A 1 122 ? -52.163 -20.726 7.446 1.00 67.62 122 ILE A O 1
ATOM 930 N N . LEU A 1 123 ? -52.368 -22.965 7.218 1.00 71.94 123 LEU A N 1
ATOM 931 C CA . LEU A 1 123 ? -52.453 -23.017 5.764 1.00 71.94 123 LEU A CA 1
ATOM 932 C C . LEU A 1 123 ? -53.800 -23.630 5.376 1.00 71.94 123 LEU A C 1
ATOM 934 O O . LEU A 1 123 ? -54.237 -24.586 6.022 1.00 71.94 123 LEU A O 1
ATOM 938 N N . ASP A 1 124 ? -54.448 -23.086 4.349 1.00 72.00 124 ASP A N 1
ATOM 939 C CA . ASP A 1 124 ? -55.613 -23.731 3.737 1.00 72.00 124 ASP A CA 1
ATOM 940 C C . ASP A 1 124 ? -55.202 -24.921 2.844 1.00 72.00 124 ASP A C 1
ATOM 942 O O . ASP A 1 124 ? -54.018 -25.189 2.619 1.00 72.00 124 ASP A O 1
ATOM 946 N N . GLU A 1 125 ? -56.190 -25.650 2.322 1.00 74.94 125 GLU A N 1
ATOM 947 C CA . GLU A 1 125 ? -55.987 -26.785 1.403 1.00 74.94 125 GLU A CA 1
ATOM 948 C C . GLU A 1 125 ? -55.303 -26.363 0.081 1.00 74.94 125 GLU A C 1
ATOM 950 O O . GLU A 1 125 ? -54.774 -27.194 -0.654 1.00 74.94 125 GLU A O 1
ATOM 955 N N . GLN A 1 126 ? -55.256 -25.057 -0.198 1.00 73.88 126 GLN A N 1
ATOM 956 C CA . GLN A 1 126 ? -54.613 -24.435 -1.352 1.00 73.88 126 GLN A CA 1
ATOM 957 C C . GLN A 1 126 ? -53.219 -23.851 -1.017 1.00 73.88 126 GLN A C 1
ATOM 959 O O . GLN A 1 126 ? -52.574 -23.263 -1.886 1.00 73.88 126 GLN A O 1
ATOM 964 N N . GLY A 1 127 ? -52.722 -24.036 0.213 1.00 71.69 127 GLY A N 1
ATOM 965 C CA . GLY A 1 127 ? -51.381 -23.636 0.650 1.00 71.69 127 GLY A CA 1
ATOM 966 C C . GLY A 1 127 ? -51.207 -22.151 0.997 1.00 71.69 127 GLY A C 1
ATOM 967 O O . GLY A 1 127 ? -50.070 -21.679 1.068 1.00 71.69 127 GLY A O 1
ATOM 968 N N . ARG A 1 128 ? -52.294 -21.402 1.215 1.00 74.00 128 ARG A N 1
ATOM 969 C CA . ARG A 1 128 ? -52.279 -19.962 1.532 1.00 74.00 128 ARG A CA 1
ATOM 970 C C . ARG A 1 128 ? -52.357 -19.707 3.031 1.00 74.00 128 ARG A C 1
ATOM 972 O O . ARG A 1 128 ? -53.002 -20.442 3.772 1.00 74.00 128 ARG A O 1
ATOM 979 N N . THR A 1 129 ? -51.711 -18.633 3.477 1.00 76.38 129 THR A N 1
ATOM 980 C CA . THR A 1 129 ? -51.595 -18.267 4.894 1.00 76.38 129 THR A CA 1
ATOM 981 C C . THR A 1 129 ? -52.848 -17.569 5.418 1.00 76.38 129 THR A C 1
ATOM 983 O O . THR A 1 129 ? -53.150 -16.446 5.010 1.00 76.38 129 THR A O 1
ATOM 986 N N . VAL A 1 130 ? -53.548 -18.212 6.356 1.00 74.88 130 VAL A N 1
ATOM 987 C CA . VAL A 1 130 ? -54.807 -17.722 6.942 1.00 74.88 130 VAL A CA 1
ATOM 988 C C . VAL A 1 130 ? -54.688 -17.442 8.442 1.00 74.88 130 VAL A C 1
ATOM 990 O O . VAL A 1 130 ? -53.912 -18.071 9.162 1.00 74.88 130 VAL A O 1
ATOM 993 N N . ASP A 1 131 ? -55.474 -16.479 8.916 1.00 71.88 131 ASP A N 1
ATOM 994 C CA . ASP A 1 131 ? -55.664 -16.190 10.335 1.00 71.88 131 ASP A CA 1
ATOM 995 C C . ASP A 1 131 ? -56.475 -17.297 11.038 1.00 71.88 131 ASP A C 1
ATOM 997 O O . ASP A 1 131 ? -57.161 -18.095 10.397 1.00 71.88 131 ASP A O 1
ATOM 1001 N N . ALA A 1 132 ? -56.520 -17.271 12.372 1.00 72.12 132 ALA A N 1
ATOM 1002 C CA . ALA A 1 132 ? -57.415 -18.109 13.181 1.00 72.12 132 ALA A CA 1
ATOM 1003 C C . ALA A 1 132 ? -58.920 -17.888 12.886 1.00 72.12 132 ALA A C 1
ATOM 1005 O O . ALA A 1 132 ? -59.763 -18.649 13.357 1.00 72.12 132 ALA A O 1
ATOM 1006 N N . THR A 1 133 ? -59.256 -16.855 12.107 1.00 72.50 133 THR A N 1
ATOM 1007 C CA . THR A 1 133 ? -60.601 -16.539 11.603 1.00 72.50 133 THR A CA 1
ATOM 1008 C C . THR A 1 133 ? -60.844 -16.994 10.153 1.00 72.50 133 THR A C 1
ATOM 1010 O O . THR A 1 133 ? -61.893 -16.694 9.589 1.00 72.50 133 THR A O 1
ATOM 1013 N N . GLY A 1 134 ? -59.891 -17.698 9.527 1.00 67.69 134 GLY A N 1
ATOM 1014 C CA . GLY A 1 134 ? -59.984 -18.178 8.140 1.00 67.69 134 GLY A CA 1
ATOM 1015 C C . GLY A 1 134 ? -59.749 -17.106 7.068 1.00 67.69 134 GLY A C 1
ATOM 1016 O O . GLY A 1 134 ? -59.913 -17.379 5.881 1.00 67.69 134 GLY A O 1
ATOM 1017 N N . LYS A 1 135 ? -59.369 -15.884 7.459 1.00 75.31 135 LYS A N 1
ATOM 1018 C CA . LYS A 1 135 ? -59.093 -14.779 6.533 1.00 75.31 135 LYS A CA 1
ATOM 1019 C C . LYS A 1 135 ? -57.636 -14.793 6.066 1.00 75.31 135 LYS A C 1
ATOM 1021 O O . LYS A 1 135 ? -56.731 -14.958 6.877 1.00 75.31 135 LYS A O 1
ATOM 1026 N N . GLU A 1 136 ? -57.417 -14.579 4.773 1.00 72.44 136 GLU A N 1
ATOM 1027 C CA . GLU A 1 136 ? -56.090 -14.530 4.144 1.00 72.44 136 GLU A CA 1
ATOM 1028 C C . GLU A 1 136 ? -55.225 -13.372 4.689 1.00 72.44 136 GLU A C 1
ATOM 1030 O O . GLU A 1 136 ? -55.698 -12.241 4.838 1.00 72.44 136 GLU A O 1
ATOM 1035 N N . ILE A 1 137 ? -53.955 -13.665 4.997 1.00 69.44 137 ILE A N 1
ATOM 1036 C CA . ILE A 1 137 ? -52.943 -12.708 5.472 1.00 69.44 137 ILE A CA 1
ATOM 1037 C C . ILE A 1 137 ? -51.792 -12.649 4.459 1.00 69.44 137 ILE A C 1
ATOM 1039 O O . ILE A 1 137 ? -51.099 -13.644 4.250 1.00 69.44 137 ILE A O 1
ATOM 1043 N N . GLU A 1 138 ? -51.504 -11.464 3.914 1.00 72.31 138 GLU A N 1
ATOM 1044 C CA . GLU A 1 138 ? -50.305 -11.239 3.096 1.00 72.31 138 GLU A CA 1
ATOM 1045 C C . GLU A 1 138 ? -49.024 -11.244 3.951 1.00 72.31 138 GLU A C 1
ATOM 1047 O O . GLU A 1 138 ? -48.725 -10.306 4.702 1.00 72.31 138 GLU A O 1
ATOM 1052 N N . LEU A 1 139 ? -48.215 -12.297 3.819 1.00 69.25 139 LEU A N 1
ATOM 1053 C CA . LEU A 1 139 ? -46.980 -12.453 4.585 1.00 69.25 139 LEU A CA 1
ATOM 1054 C C . LEU A 1 139 ? -45.837 -11.597 3.993 1.00 69.25 139 LEU A C 1
ATOM 1056 O O . LEU A 1 139 ? -45.027 -12.065 3.195 1.00 69.25 139 LEU A O 1
ATOM 1060 N N . THR A 1 140 ? -45.774 -10.316 4.378 1.00 68.19 140 THR A N 1
ATOM 1061 C CA . THR A 1 140 ? -44.856 -9.304 3.799 1.00 68.19 140 THR A CA 1
ATOM 1062 C C . THR A 1 140 ? -43.350 -9.597 3.992 1.00 68.19 140 THR A C 1
ATOM 1064 O O . THR A 1 140 ? -42.670 -9.053 4.867 1.00 68.19 140 THR A O 1
ATOM 1067 N N . HIS A 1 141 ? -42.785 -10.435 3.120 1.00 61.53 141 HIS A N 1
ATOM 1068 C CA . HIS A 1 141 ? -41.384 -10.861 3.162 1.00 61.53 141 HIS A CA 1
ATOM 1069 C C . HIS A 1 141 ? -40.397 -9.720 2.835 1.00 61.53 141 HIS A C 1
ATOM 1071 O O . HIS A 1 141 ? -40.111 -9.402 1.677 1.00 61.53 141 HIS A O 1
ATOM 1077 N N . ARG A 1 142 ? -39.820 -9.098 3.872 1.00 67.94 142 ARG A N 1
ATOM 1078 C CA . ARG A 1 142 ? -38.814 -8.033 3.717 1.00 67.94 142 ARG A CA 1
ATOM 1079 C C . ARG A 1 142 ? -37.422 -8.607 3.446 1.00 67.94 142 ARG A C 1
ATOM 1081 O O . ARG A 1 142 ? -36.740 -9.056 4.365 1.00 67.94 142 ARG A O 1
ATOM 1088 N N . MET A 1 143 ? -36.975 -8.515 2.193 1.00 64.12 143 MET A N 1
ATOM 1089 C CA . MET A 1 143 ? -35.640 -8.953 1.763 1.00 64.12 143 MET A CA 1
ATOM 1090 C C . MET A 1 143 ? -34.505 -8.298 2.590 1.00 64.12 143 MET A C 1
ATOM 1092 O O . MET A 1 143 ? -34.438 -7.063 2.659 1.00 64.12 143 MET A O 1
ATOM 1096 N N . PRO A 1 144 ? -33.574 -9.076 3.180 1.00 65.31 144 PRO A N 1
ATOM 1097 C CA . PRO A 1 144 ? -32.448 -8.539 3.950 1.00 65.31 144 PRO A CA 1
ATOM 1098 C C . PRO A 1 144 ? -31.417 -7.794 3.081 1.00 65.31 144 PRO A C 1
ATOM 1100 O O . PRO A 1 144 ? -30.469 -8.376 2.558 1.00 65.31 144 PRO A O 1
ATOM 1103 N N . THR A 1 145 ? -31.563 -6.474 2.943 1.00 73.06 145 THR A N 1
ATOM 1104 C CA . THR A 1 145 ? -30.596 -5.651 2.195 1.00 73.06 145 THR A CA 1
ATOM 1105 C C . THR A 1 145 ? -29.323 -5.368 2.997 1.00 73.06 145 THR A C 1
ATOM 1107 O O . THR A 1 145 ? -29.352 -5.006 4.178 1.00 73.06 145 THR A O 1
ATOM 1110 N N . LEU A 1 146 ? -28.165 -5.491 2.340 1.00 66.81 146 LEU A N 1
ATOM 1111 C CA . LEU A 1 146 ? -26.875 -5.181 2.952 1.00 66.81 146 LEU A CA 1
ATOM 1112 C C . LEU A 1 146 ? -26.798 -3.681 3.297 1.00 66.81 146 LEU A C 1
ATOM 1114 O O . LEU A 1 146 ? -27.149 -2.824 2.485 1.00 66.81 146 LEU A O 1
ATOM 1118 N N . LYS A 1 147 ? -26.283 -3.330 4.486 1.00 66.50 147 LYS A N 1
ATOM 1119 C CA . LYS A 1 147 ? -26.252 -1.930 4.979 1.00 66.50 147 LYS A CA 1
ATOM 1120 C C . LYS A 1 147 ? -25.444 -0.955 4.104 1.00 66.50 147 LYS A C 1
ATOM 1122 O O . LYS A 1 147 ? -25.576 0.257 4.280 1.00 66.50 147 LYS A O 1
ATOM 1127 N N . ALA A 1 148 ? -24.640 -1.459 3.166 1.00 56.72 148 ALA A N 1
ATOM 1128 C CA . ALA A 1 148 ? -24.015 -0.664 2.112 1.00 56.72 148 ALA A CA 1
ATOM 1129 C C . ALA A 1 148 ? -25.065 -0.036 1.175 1.00 56.72 148 ALA A C 1
ATOM 1131 O O . ALA A 1 148 ? -25.054 1.179 0.982 1.00 56.72 148 ALA A O 1
ATOM 1132 N N . ASN A 1 149 ? -26.028 -0.825 0.690 1.00 65.88 149 ASN A N 1
ATOM 1133 C CA . ASN A 1 149 ? -27.059 -0.381 -0.253 1.00 65.88 149 ASN A CA 1
ATOM 1134 C C . ASN A 1 149 ? -27.989 0.649 0.404 1.00 65.88 149 ASN A C 1
ATOM 1136 O O . ASN A 1 149 ? -28.276 1.685 -0.186 1.00 65.88 149 ASN A O 1
ATOM 1140 N N . ILE A 1 150 ? -28.351 0.448 1.678 1.00 71.44 150 ILE A N 1
ATOM 1141 C CA . ILE A 1 150 ? -29.130 1.428 2.462 1.00 71.44 150 ILE A CA 1
ATOM 1142 C C . ILE A 1 150 ? -28.396 2.783 2.557 1.00 71.44 150 ILE A C 1
ATOM 1144 O O . ILE A 1 150 ? -29.026 3.839 2.518 1.00 71.44 150 ILE A O 1
ATOM 1148 N N . ARG A 1 151 ? -27.056 2.780 2.654 1.00 71.81 151 ARG A N 1
ATOM 1149 C CA . ARG A 1 151 ? -26.241 4.010 2.641 1.00 71.81 151 ARG A CA 1
ATOM 1150 C C . ARG A 1 151 ? -26.078 4.623 1.249 1.00 71.81 151 ARG A C 1
ATOM 1152 O O . ARG A 1 151 ? -25.907 5.837 1.177 1.00 71.81 151 ARG A O 1
ATOM 1159 N N . ALA A 1 152 ? -26.120 3.829 0.179 1.00 78.00 152 ALA A N 1
ATOM 1160 C CA . ALA A 1 152 ? -26.149 4.337 -1.192 1.00 78.00 152 ALA A CA 1
ATOM 1161 C C . ALA A 1 152 ? -27.483 5.049 -1.466 1.00 78.00 152 ALA A C 1
ATOM 1163 O O . ALA A 1 152 ? -27.481 6.257 -1.691 1.00 78.00 152 ALA A O 1
ATOM 1164 N N . VAL A 1 153 ? -28.610 4.353 -1.276 1.00 79.88 153 VAL A N 1
ATOM 1165 C CA . VAL A 1 153 ? -29.965 4.889 -1.496 1.00 79.88 153 VAL A CA 1
ATOM 1166 C C . VAL A 1 153 ? -30.215 6.155 -0.671 1.00 79.88 153 VAL A C 1
ATOM 1168 O O . VAL A 1 153 ? -30.639 7.166 -1.222 1.00 79.88 153 VAL A O 1
ATOM 1171 N N . LYS A 1 154 ? -29.863 6.177 0.627 1.00 79.56 154 LYS A N 1
ATOM 1172 C CA . LYS A 1 154 ? -30.000 7.406 1.436 1.00 79.56 154 LYS A CA 1
ATOM 1173 C C . LYS A 1 154 ? -29.114 8.563 0.963 1.00 79.56 154 LYS A C 1
ATOM 1175 O O . LYS A 1 154 ? -29.494 9.716 1.141 1.00 79.56 154 LYS A O 1
ATOM 1180 N N . ARG A 1 155 ? -27.944 8.291 0.373 1.00 79.94 155 ARG A N 1
ATOM 1181 C CA . ARG A 1 155 ? -27.084 9.336 -0.207 1.00 79.94 155 ARG A CA 1
ATOM 1182 C C . ARG A 1 155 ? -27.686 9.889 -1.498 1.00 79.94 155 ARG A C 1
ATOM 1184 O O . ARG A 1 155 ? -27.562 11.082 -1.746 1.00 79.94 155 ARG A O 1
ATOM 1191 N N . GLU A 1 156 ? -28.335 9.050 -2.298 1.00 81.06 156 GLU A N 1
ATOM 1192 C CA . GLU A 1 156 ? -28.998 9.463 -3.537 1.00 81.06 156 GLU A CA 1
ATOM 1193 C C . GLU A 1 156 ? -30.278 10.253 -3.261 1.00 81.06 156 GLU A C 1
ATOM 1195 O O . GLU A 1 156 ? -30.425 11.340 -3.810 1.00 81.06 156 GLU A O 1
ATOM 1200 N N . GLN A 1 157 ? -31.112 9.807 -2.317 1.00 79.75 157 GLN A N 1
ATOM 1201 C CA . GLN A 1 157 ? -32.276 10.559 -1.828 1.00 79.75 157 GLN A CA 1
ATOM 1202 C C . GLN A 1 157 ? -31.874 11.946 -1.296 1.00 79.75 157 GLN A C 1
ATOM 1204 O O . GLN A 1 157 ? -32.438 12.958 -1.702 1.00 79.75 157 GLN A O 1
ATOM 1209 N N . PHE A 1 158 ? -30.829 12.024 -0.465 1.00 74.44 158 PHE A N 1
ATOM 1210 C CA . PHE A 1 158 ? -30.308 13.304 0.031 1.00 74.44 158 PHE A CA 1
ATOM 1211 C C . PHE A 1 158 ? -29.726 14.186 -1.093 1.00 74.44 158 PHE A C 1
ATOM 1213 O O . PHE A 1 158 ? -29.845 15.407 -1.061 1.00 74.44 158 PHE A O 1
ATOM 1220 N N . LYS A 1 159 ? -29.131 13.578 -2.128 1.00 77.62 159 LYS A N 1
ATOM 1221 C CA . LYS A 1 159 ? -28.629 14.277 -3.324 1.00 77.62 159 LYS A CA 1
ATOM 1222 C C . LYS A 1 159 ? -29.753 14.735 -4.265 1.00 77.62 159 LYS A C 1
ATOM 1224 O O . LYS A 1 159 ? -29.523 15.670 -5.023 1.00 77.62 159 LYS A O 1
ATOM 1229 N N . GLN A 1 160 ? -30.930 14.106 -4.227 1.00 73.12 160 GLN A N 1
ATOM 1230 C CA . GLN A 1 160 ? -32.142 14.547 -4.928 1.00 73.12 160 GLN A CA 1
ATOM 1231 C C . GLN A 1 160 ? -32.800 15.722 -4.190 1.00 73.12 160 GLN A C 1
ATOM 1233 O O . GLN A 1 160 ? -33.030 16.754 -4.810 1.00 73.12 160 GLN A O 1
ATOM 1238 N N . GLN A 1 161 ? -32.960 15.628 -2.865 1.00 66.62 161 GLN A N 1
ATOM 1239 C CA . GLN A 1 161 ? -33.466 16.725 -2.021 1.00 66.62 161 GLN A CA 1
ATOM 1240 C C . GLN A 1 161 ? -32.573 17.980 -2.059 1.00 66.62 161 GLN A C 1
ATOM 1242 O O . GLN A 1 161 ? -33.070 19.091 -1.966 1.00 66.62 161 GLN A O 1
ATOM 1247 N N . LEU A 1 162 ? -31.256 17.827 -2.247 1.00 64.31 162 LEU A N 1
ATOM 1248 C CA . LEU A 1 162 ? -30.328 18.947 -2.496 1.00 64.31 162 LEU A CA 1
ATOM 1249 C C . LEU A 1 162 ? -30.280 19.417 -3.965 1.00 64.31 162 LEU A C 1
ATOM 1251 O O . LEU A 1 162 ? -29.490 20.302 -4.300 1.00 64.31 162 LEU A O 1
ATOM 1255 N N . LYS A 1 163 ? -31.063 18.801 -4.858 1.00 62.16 163 LYS A N 1
ATOM 1256 C CA . LYS A 1 163 ? -31.183 19.173 -6.278 1.00 62.16 163 LYS A CA 1
ATOM 1257 C C . LYS A 1 163 ? -32.484 19.912 -6.577 1.00 62.16 163 LYS A C 1
ATOM 1259 O O . LYS A 1 163 ? -32.502 20.725 -7.499 1.00 62.16 163 LYS A O 1
ATOM 1264 N N . GLU A 1 164 ? -33.529 19.653 -5.799 1.00 54.38 164 GLU A N 1
ATOM 1265 C CA . GLU A 1 164 ? -34.646 20.577 -5.648 1.00 54.38 164 GLU A CA 1
ATOM 1266 C C . GLU A 1 164 ? -34.106 21.857 -5.003 1.00 54.38 164 GLU A C 1
ATOM 1268 O O . GLU A 1 164 ? -33.770 21.905 -3.820 1.00 54.38 164 GLU A O 1
ATOM 1273 N N . LYS A 1 165 ? -33.959 22.906 -5.817 1.00 52.28 165 LYS A N 1
ATOM 1274 C CA . LYS A 1 165 ? -33.834 24.256 -5.276 1.00 52.28 165 LYS A CA 1
ATOM 1275 C C . LYS A 1 165 ? -35.131 24.568 -4.517 1.00 52.28 165 LYS A C 1
ATOM 1277 O O . LYS A 1 165 ? -36.195 24.318 -5.085 1.00 52.28 165 LYS A O 1
ATOM 1282 N N . PRO A 1 166 ? -35.075 25.202 -3.336 1.00 47.47 166 PRO A N 1
ATOM 1283 C CA . PRO A 1 166 ? -36.176 26.055 -2.914 1.00 47.47 166 PRO A CA 1
ATOM 1284 C C . PRO A 1 166 ? -36.465 27.062 -4.034 1.00 47.47 166 PRO A C 1
ATOM 1286 O O . PRO A 1 166 ? -35.524 27.585 -4.646 1.00 47.47 166 PRO A O 1
ATOM 1289 N N . SER A 1 167 ? -37.737 27.335 -4.310 1.00 44.97 167 SER A N 1
ATOM 1290 C CA . SER A 1 167 ? -38.106 28.542 -5.043 1.00 44.97 167 SER A CA 1
ATOM 1291 C C . SER A 1 167 ? -37.558 29.764 -4.297 1.00 44.97 167 SER A C 1
ATOM 1293 O O . SER A 1 167 ? -37.446 29.771 -3.068 1.00 44.97 167 SER A O 1
ATOM 1295 N N . GLU A 1 168 ? -37.130 30.785 -5.037 1.00 51.47 168 GLU A N 1
ATOM 1296 C CA . GLU A 1 168 ? -36.699 32.041 -4.425 1.00 51.47 168 GLU A CA 1
ATOM 1297 C C . GLU A 1 168 ? -37.951 32.850 -4.068 1.00 51.47 168 GLU A C 1
ATOM 1299 O O . GLU A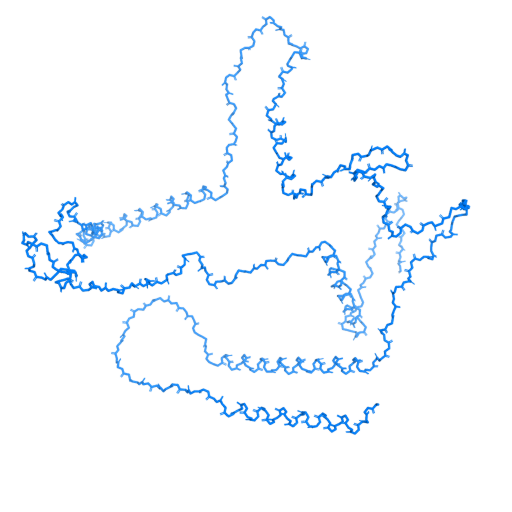 1 168 ? -38.343 33.747 -4.808 1.00 51.47 168 GLU A O 1
ATOM 1304 N N . ASP A 1 169 ? -38.567 32.512 -2.927 1.00 52.53 169 ASP A N 1
ATOM 1305 C CA . ASP A 1 169 ? -39.786 33.123 -2.364 1.00 52.53 169 ASP A CA 1
ATOM 1306 C C . ASP A 1 169 ? -39.526 34.564 -1.842 1.00 52.53 169 ASP A C 1
ATOM 1308 O O . ASP A 1 169 ? -39.838 34.939 -0.705 1.00 52.53 169 ASP A O 1
ATOM 1312 N N . MET A 1 170 ? -38.912 35.395 -2.693 1.00 55.88 170 MET A N 1
ATOM 1313 C CA . MET A 1 170 ? -38.570 36.808 -2.474 1.00 55.88 170 MET A CA 1
ATOM 1314 C C . MET A 1 170 ? -39.802 37.711 -2.315 1.00 55.88 170 MET A C 1
ATOM 1316 O O . MET A 1 170 ? -39.670 38.834 -1.832 1.00 55.88 170 MET A O 1
ATOM 1320 N N . GLU A 1 171 ? -40.991 37.221 -2.674 1.00 57.56 171 GLU A N 1
ATOM 1321 C CA . GLU A 1 171 ? -42.274 37.938 -2.605 1.00 57.56 171 GLU A CA 1
ATOM 1322 C C . GLU A 1 171 ? -42.709 38.274 -1.164 1.00 57.56 171 GLU A C 1
ATOM 1324 O O . GLU A 1 171 ? -43.575 39.117 -0.951 1.00 57.56 171 GLU A O 1
ATOM 1329 N N . SER A 1 172 ? -42.088 37.647 -0.159 1.00 58.38 172 SER A N 1
ATOM 1330 C CA . SER A 1 172 ? -42.425 37.793 1.266 1.00 58.38 172 SER A CA 1
ATOM 1331 C C . SER A 1 172 ? -41.747 38.971 1.991 1.00 58.38 172 SER A C 1
ATOM 1333 O O . SER A 1 172 ? -41.928 39.136 3.198 1.00 58.38 172 SER A O 1
ATOM 1335 N N . ASN A 1 173 ? -40.951 39.793 1.297 1.00 64.81 173 ASN A N 1
ATOM 1336 C CA . ASN A 1 173 ? -40.169 40.867 1.918 1.00 64.81 173 ASN A CA 1
ATOM 1337 C C . ASN A 1 173 ? -40.886 42.231 1.847 1.00 64.81 173 ASN A C 1
ATOM 1339 O O . ASN A 1 173 ? -41.098 42.769 0.763 1.00 64.81 173 ASN A O 1
ATOM 1343 N N . THR A 1 174 ? -41.186 42.837 3.003 1.00 71.25 174 THR A N 1
ATOM 1344 C CA . THR A 1 174 ? -42.034 44.042 3.175 1.00 71.25 174 THR A CA 1
ATOM 1345 C C . THR A 1 174 ? -41.585 45.298 2.408 1.00 71.25 174 THR A C 1
ATOM 1347 O O . THR A 1 174 ? -42.341 46.260 2.312 1.00 71.25 174 THR A O 1
ATOM 1350 N N . PHE A 1 175 ? -40.365 45.312 1.864 1.00 75.00 175 PHE A N 1
ATOM 1351 C CA . PHE A 1 175 ? -39.783 46.434 1.114 1.00 75.00 175 PHE A CA 1
ATOM 1352 C C . PHE A 1 175 ? -39.643 46.164 -0.399 1.00 75.00 175 PHE A C 1
ATOM 1354 O O . PHE A 1 175 ? -38.889 46.855 -1.084 1.00 75.00 175 PHE A O 1
ATOM 1361 N N . PHE A 1 176 ? -40.333 45.152 -0.930 1.00 73.00 176 PHE A N 1
ATOM 1362 C CA . PHE A 1 176 ? -40.352 44.824 -2.357 1.00 73.00 176 PHE A CA 1
ATOM 1363 C C . PHE A 1 176 ? -41.429 45.639 -3.102 1.00 73.00 176 PHE A C 1
ATOM 1365 O O . PHE A 1 176 ? -42.617 45.467 -2.843 1.00 73.00 176 PHE A O 1
ATOM 1372 N N . ASP A 1 177 ? -41.031 46.512 -4.039 1.00 74.88 177 ASP A N 1
ATOM 1373 C CA . ASP A 1 177 ? -41.956 47.210 -4.954 1.00 74.88 177 ASP A CA 1
ATOM 1374 C C . ASP A 1 177 ? -41.940 46.532 -6.340 1.00 74.88 177 ASP A C 1
ATOM 1376 O O . ASP A 1 177 ? -40.941 46.655 -7.058 1.00 74.88 177 ASP A O 1
ATOM 1380 N N . PRO A 1 178 ? -43.030 45.857 -6.763 1.00 77.19 178 PRO A N 1
ATOM 1381 C CA . PRO A 1 178 ? -43.097 45.157 -8.050 1.00 77.19 178 PRO A CA 1
ATOM 1382 C C . PRO A 1 178 ? -42.905 46.041 -9.292 1.00 77.19 178 PRO A C 1
ATOM 1384 O O . PRO A 1 178 ? -42.724 45.518 -10.390 1.00 77.19 178 PRO A O 1
ATOM 1387 N N . ARG A 1 179 ? -42.962 47.373 -9.157 1.00 79.12 179 ARG A N 1
ATOM 1388 C CA . ARG A 1 179 ? -42.816 48.325 -10.274 1.00 79.12 179 ARG A CA 1
ATOM 1389 C C . ARG A 1 179 ? -41.357 48.684 -10.567 1.00 79.12 179 ARG A C 1
ATOM 1391 O O . ARG A 1 179 ? -41.087 49.328 -11.579 1.00 79.12 179 ARG A O 1
ATOM 1398 N N . VAL A 1 180 ? -40.416 48.288 -9.706 1.00 77.50 180 VAL A N 1
ATOM 1399 C CA . VAL A 1 180 ? -38.983 48.569 -9.866 1.00 77.50 180 VAL A CA 1
ATOM 1400 C C . VAL A 1 180 ? -38.267 47.311 -10.352 1.00 77.50 180 VAL A C 1
ATOM 1402 O O . VAL A 1 180 ? -38.014 46.381 -9.589 1.00 77.50 180 VAL A O 1
ATOM 1405 N N . SER A 1 181 ? -37.896 47.276 -11.633 1.00 74.81 181 SER A N 1
ATOM 1406 C CA . SER A 1 181 ? -37.189 46.137 -12.227 1.00 74.81 181 SER A CA 1
ATOM 1407 C C . SER A 1 181 ? -35.741 46.042 -11.723 1.00 74.81 181 SER A C 1
ATOM 1409 O O . SER A 1 181 ? -34.835 46.687 -12.261 1.00 74.81 181 SER A O 1
ATOM 1411 N N . ILE A 1 182 ? -35.505 45.222 -10.697 1.00 72.62 182 ILE A N 1
ATOM 1412 C CA . ILE A 1 182 ? -34.165 44.959 -10.157 1.00 72.62 182 ILE A CA 1
ATOM 1413 C C . ILE A 1 182 ? -33.375 44.098 -11.153 1.00 72.62 182 ILE A C 1
ATOM 1415 O O . ILE A 1 182 ? -33.584 42.890 -11.260 1.00 72.62 182 ILE A O 1
ATOM 1419 N N . ALA A 1 183 ? -32.433 44.710 -11.874 1.00 75.81 183 ALA A N 1
ATOM 1420 C CA . ALA A 1 183 ? -31.532 43.984 -12.766 1.00 75.81 183 ALA A CA 1
ATOM 1421 C C . ALA A 1 183 ? -30.640 43.006 -11.960 1.00 75.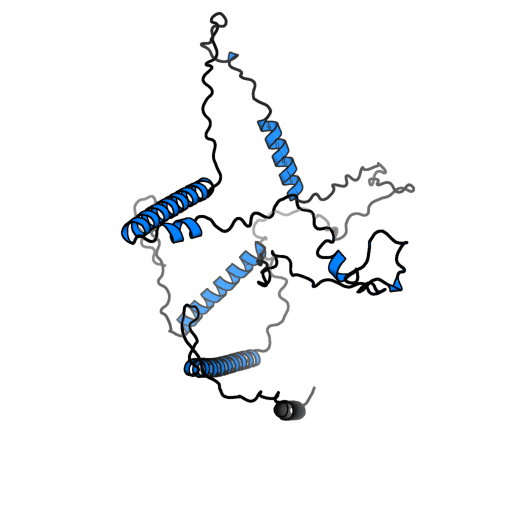81 183 ALA A C 1
ATOM 1423 O O . ALA A 1 183 ? -29.930 43.442 -11.046 1.00 75.81 183 ALA A O 1
ATOM 1424 N N . PRO A 1 184 ? -30.630 41.695 -12.272 1.00 70.81 184 PRO A N 1
ATOM 1425 C CA . PRO A 1 184 ? -29.894 40.712 -11.484 1.00 70.81 184 PRO A CA 1
ATOM 1426 C C . PRO A 1 184 ? -28.379 40.918 -11.604 1.00 70.81 184 PRO A C 1
ATOM 1428 O O . PRO A 1 184 ? -27.824 41.031 -12.699 1.00 70.81 184 PRO A O 1
ATOM 1431 N N . SER A 1 185 ? -27.684 40.935 -10.463 1.00 70.56 185 SER A N 1
ATOM 1432 C CA . SER A 1 185 ? -26.239 41.187 -10.410 1.00 70.56 185 SER A CA 1
ATOM 1433 C C . SER A 1 185 ? -25.444 40.048 -11.060 1.00 70.56 185 SER A C 1
ATOM 1435 O O . SER A 1 185 ? -25.192 39.011 -10.447 1.00 70.56 185 SER A O 1
ATOM 1437 N N . GLN A 1 186 ? -24.998 40.254 -12.303 1.00 73.50 186 GLN A N 1
ATOM 1438 C CA . GLN A 1 186 ? -24.317 39.243 -13.130 1.00 73.50 186 GLN A CA 1
ATOM 1439 C C . GLN A 1 186 ? -22.941 38.773 -12.604 1.00 73.50 186 GLN A C 1
ATOM 1441 O O . GLN A 1 186 ? -22.304 37.912 -13.216 1.00 73.50 186 GLN A O 1
ATOM 1446 N N . ARG A 1 187 ? -22.444 39.297 -11.472 1.00 75.31 187 ARG A N 1
ATOM 1447 C CA . ARG A 1 187 ? -21.173 38.849 -10.880 1.00 75.31 187 ARG A CA 1
ATOM 1448 C C . ARG A 1 187 ? -21.318 37.451 -10.273 1.00 75.31 187 ARG A C 1
ATOM 1450 O O . ARG A 1 187 ? -21.628 37.307 -9.091 1.00 75.31 187 ARG A O 1
ATOM 1457 N N . GLN A 1 188 ? -21.008 36.422 -11.066 1.00 76.56 188 GLN A N 1
ATOM 1458 C CA . GLN A 1 188 ? -20.891 35.044 -10.583 1.00 76.56 188 GLN A CA 1
ATOM 1459 C C . GLN A 1 188 ? -19.987 34.981 -9.341 1.00 76.56 188 GLN A C 1
ATOM 1461 O O . GLN A 1 188 ? -18.799 35.317 -9.390 1.00 76.56 188 GLN A O 1
ATOM 1466 N N . ARG A 1 189 ? -20.547 34.539 -8.208 1.00 75.62 189 ARG A N 1
ATOM 1467 C CA . ARG A 1 189 ? -19.796 34.381 -6.957 1.00 75.62 189 ARG A CA 1
ATOM 1468 C C . ARG A 1 189 ? -18.723 33.306 -7.143 1.00 75.62 189 ARG A C 1
ATOM 1470 O O . ARG A 1 189 ? -19.040 32.144 -7.386 1.00 75.62 189 ARG A O 1
ATOM 1477 N N . ARG A 1 190 ? -17.447 33.691 -7.023 1.00 82.31 190 ARG A N 1
ATOM 1478 C CA . ARG A 1 190 ? -16.296 32.786 -7.179 1.00 82.31 190 ARG A CA 1
ATOM 1479 C C . ARG A 1 190 ? -16.288 31.766 -6.036 1.00 82.31 190 ARG A C 1
ATOM 1481 O O . ARG A 1 190 ? -15.847 32.073 -4.933 1.00 82.31 190 ARG A O 1
ATOM 1488 N N . THR A 1 191 ? -16.792 30.562 -6.292 1.00 84.75 191 THR A N 1
ATOM 1489 C CA . THR A 1 191 ? -16.794 29.460 -5.322 1.00 84.75 191 THR A CA 1
ATOM 1490 C C . THR A 1 191 ? -15.389 28.885 -5.130 1.00 84.75 191 THR A C 1
ATOM 1492 O O . THR A 1 191 ? -14.581 28.829 -6.062 1.00 84.75 191 THR A O 1
ATOM 1495 N N . PHE A 1 192 ? -15.083 28.432 -3.911 1.00 86.81 192 PHE A N 1
ATOM 1496 C CA . PHE A 1 192 ? -13.808 27.785 -3.611 1.00 86.81 192 PHE A CA 1
ATOM 1497 C C . PHE A 1 192 ? -13.725 26.413 -4.293 1.00 86.81 192 PHE A C 1
ATOM 1499 O O . PHE A 1 192 ? -14.389 25.457 -3.893 1.00 86.81 192 PHE A O 1
ATOM 1506 N N . LYS A 1 193 ? -12.870 26.300 -5.316 1.00 86.06 193 LYS A N 1
ATOM 1507 C CA . LYS A 1 193 ? -12.510 25.016 -5.931 1.00 86.06 193 LYS A CA 1
ATOM 1508 C C . LYS A 1 193 ? -11.435 24.331 -5.089 1.00 86.06 193 LYS A C 1
ATOM 1510 O O . LYS A 1 193 ? -10.239 24.490 -5.341 1.00 86.06 193 LYS A O 1
ATOM 1515 N N . PHE A 1 194 ? -11.868 23.589 -4.073 1.00 89.00 194 PHE A N 1
ATOM 1516 C CA . PHE A 1 194 ? -10.986 22.720 -3.296 1.00 89.00 194 PHE A CA 1
ATOM 1517 C C . PHE A 1 194 ? -10.322 21.670 -4.200 1.00 89.00 194 PHE A C 1
ATOM 1519 O O . PHE A 1 194 ? -10.905 21.214 -5.181 1.00 89.00 194 PHE A O 1
ATOM 1526 N N . HIS A 1 195 ? -9.081 21.326 -3.872 1.00 89.69 195 HIS A N 1
ATOM 1527 C CA . HIS A 1 195 ? -8.251 20.366 -4.593 1.00 89.69 195 HIS A CA 1
ATOM 1528 C C . HIS A 1 195 ? -7.694 19.348 -3.597 1.00 89.69 195 HIS A C 1
ATOM 1530 O O . HIS A 1 195 ? -7.428 19.698 -2.446 1.00 89.69 195 HIS A O 1
ATOM 1536 N N . ASP A 1 196 ? -7.476 18.113 -4.041 1.00 91.69 196 ASP A N 1
ATOM 1537 C CA . ASP A 1 196 ? -6.961 17.054 -3.176 1.00 91.69 196 ASP A CA 1
ATOM 1538 C C . ASP A 1 196 ? -5.559 17.369 -2.633 1.00 91.69 196 ASP A C 1
ATOM 1540 O O . ASP A 1 196 ? -4.672 17.849 -3.354 1.00 91.69 196 ASP A O 1
ATOM 1544 N N . LYS A 1 197 ? -5.351 17.051 -1.348 1.00 91.31 197 LYS A N 1
ATOM 1545 C CA . LYS A 1 197 ? -4.049 17.153 -0.670 1.00 91.31 197 LYS A CA 1
ATOM 1546 C C . LYS A 1 197 ? -2.957 16.432 -1.470 1.00 91.31 197 LYS A C 1
ATOM 1548 O O . LYS A 1 197 ? -3.214 15.397 -2.087 1.00 91.31 197 LYS A O 1
ATOM 1553 N N . GLY A 1 198 ? -1.740 16.967 -1.494 1.00 92.44 198 GLY A N 1
ATOM 1554 C CA . GLY A 1 198 ? -0.657 16.410 -2.304 1.00 92.44 198 GLY A CA 1
ATOM 1555 C C . GLY A 1 198 ? -0.654 16.808 -3.787 1.00 92.44 198 GLY A C 1
ATOM 1556 O O . GLY A 1 198 ? 0.405 16.724 -4.410 1.00 92.44 198 GLY A O 1
ATOM 1557 N N . LYS A 1 199 ? -1.764 17.276 -4.390 1.00 93.69 199 LYS A N 1
ATOM 1558 C CA . LYS A 1 199 ? -1.783 17.617 -5.832 1.00 93.69 199 LYS A CA 1
ATOM 1559 C C . LYS A 1 199 ? -0.803 18.744 -6.167 1.00 93.69 199 LYS A C 1
ATOM 1561 O O . LYS A 1 199 ? 0.049 18.580 -7.039 1.00 93.69 199 LYS A O 1
ATOM 1566 N N . PHE A 1 200 ? -0.888 19.865 -5.453 1.00 94.06 200 PHE A N 1
ATOM 1567 C CA . PHE A 1 200 ? 0.021 20.997 -5.659 1.00 94.06 200 PHE A CA 1
ATOM 1568 C C . PHE A 1 200 ? 1.415 20.763 -5.068 1.00 94.06 200 PHE A C 1
ATOM 1570 O O . PHE A 1 200 ? 2.386 21.271 -5.618 1.00 94.06 200 PHE A O 1
ATOM 1577 N N . GLU A 1 201 ? 1.549 19.931 -4.032 1.00 94.56 201 GLU A N 1
ATOM 1578 C CA . GLU A 1 201 ? 2.855 19.523 -3.493 1.00 94.56 201 GLU A CA 1
ATOM 1579 C C . GLU A 1 201 ? 3.674 18.768 -4.550 1.00 94.56 201 GLU A C 1
ATOM 1581 O O . GLU A 1 201 ? 4.820 19.136 -4.803 1.00 94.56 201 GLU A O 1
ATOM 1586 N N . LYS A 1 202 ? 3.069 17.789 -5.243 1.00 95.12 202 LYS A N 1
ATOM 1587 C CA . LYS A 1 202 ? 3.701 17.050 -6.352 1.00 95.12 202 LYS A CA 1
ATOM 1588 C C . LYS A 1 202 ? 4.083 17.963 -7.522 1.00 95.12 202 LYS A C 1
ATOM 1590 O O . LYS A 1 202 ? 5.158 17.807 -8.099 1.00 95.12 202 LYS A O 1
ATOM 1595 N N . ILE A 1 203 ? 3.236 18.942 -7.859 1.00 96.06 203 ILE A N 1
ATOM 1596 C CA . ILE A 1 203 ? 3.532 19.941 -8.902 1.00 96.06 203 ILE A CA 1
ATOM 1597 C C . ILE A 1 203 ? 4.711 20.832 -8.475 1.00 96.06 203 ILE A C 1
ATOM 1599 O O . ILE A 1 203 ? 5.652 21.012 -9.245 1.00 96.06 203 ILE A O 1
ATOM 1603 N N . ALA A 1 204 ? 4.715 21.332 -7.237 1.00 96.56 204 ALA A N 1
ATOM 1604 C CA . ALA A 1 204 ? 5.780 22.180 -6.702 1.00 96.56 204 ALA A CA 1
ATOM 1605 C C . ALA A 1 204 ? 7.103 21.427 -6.470 1.00 96.56 204 ALA A C 1
ATOM 1607 O O . ALA A 1 204 ? 8.170 22.036 -6.535 1.00 96.56 204 ALA A O 1
ATOM 1608 N N . GLN A 1 205 ? 7.058 20.121 -6.190 1.00 96.81 205 GLN A N 1
ATOM 1609 C CA . GLN A 1 205 ? 8.231 19.243 -6.185 1.00 96.81 205 GLN A CA 1
ATOM 1610 C C . GLN A 1 205 ? 8.796 19.105 -7.602 1.00 96.81 205 GLN A C 1
ATOM 1612 O O . GLN A 1 205 ? 9.963 19.421 -7.804 1.00 96.81 205 GLN A O 1
ATOM 1617 N N . ARG A 1 206 ? 7.964 18.748 -8.594 1.00 96.75 206 ARG A N 1
ATOM 1618 C CA . ARG A 1 206 ? 8.379 18.632 -10.005 1.00 96.75 206 ARG A CA 1
ATOM 1619 C C . ARG A 1 206 ? 8.954 19.939 -10.565 1.00 96.75 206 ARG A C 1
ATOM 1621 O O . ARG A 1 206 ? 9.917 19.904 -11.326 1.00 96.75 206 ARG A O 1
ATOM 1628 N N . LEU A 1 207 ? 8.395 21.088 -10.176 1.00 97.31 207 LEU A N 1
ATOM 1629 C CA . LEU A 1 207 ? 8.923 22.405 -10.543 1.00 97.31 207 LEU A CA 1
ATOM 1630 C C . LEU A 1 207 ? 10.328 22.630 -9.957 1.00 97.31 207 LEU A C 1
ATOM 1632 O O . LEU A 1 207 ? 11.235 23.040 -10.678 1.00 97.31 207 LEU A O 1
ATOM 1636 N N . ARG A 1 208 ? 10.526 22.312 -8.669 1.00 97.19 208 ARG A N 1
ATOM 1637 C CA . ARG A 1 208 ? 11.829 22.425 -7.993 1.00 97.19 208 ARG A CA 1
ATOM 1638 C C . ARG A 1 208 ? 12.873 21.475 -8.574 1.00 97.19 208 ARG A C 1
ATOM 1640 O O . ARG A 1 208 ? 13.982 21.923 -8.838 1.00 97.19 208 ARG A O 1
ATOM 1647 N N . THR A 1 209 ? 12.528 20.214 -8.839 1.00 95.75 209 THR A N 1
ATOM 1648 C CA . THR A 1 209 ? 13.465 19.267 -9.466 1.00 95.75 209 THR A CA 1
ATOM 1649 C C . THR A 1 209 ? 13.813 19.686 -10.891 1.00 95.75 209 THR A C 1
ATOM 1651 O O . THR A 1 209 ? 14.976 19.587 -11.268 1.00 95.75 209 THR A O 1
ATOM 1654 N N . LYS A 1 210 ? 12.859 20.228 -11.671 1.00 96.50 210 LYS A N 1
ATOM 1655 C CA . LYS A 1 210 ? 13.167 20.805 -12.990 1.00 96.50 210 LYS A CA 1
ATOM 1656 C C . LYS A 1 210 ? 14.176 21.951 -12.860 1.00 96.50 210 LYS A C 1
ATOM 1658 O O . LYS A 1 210 ? 15.202 21.912 -13.524 1.00 96.50 210 LYS A O 1
ATOM 1663 N N . ALA A 1 211 ? 13.928 22.920 -11.977 1.00 96.44 211 ALA A N 1
ATOM 1664 C CA . ALA A 1 211 ? 14.827 24.059 -11.776 1.00 96.44 211 ALA A CA 1
ATOM 1665 C C . ALA A 1 211 ? 16.225 23.644 -11.266 1.00 96.44 211 ALA A C 1
ATOM 1667 O O . ALA A 1 211 ? 17.225 24.249 -11.644 1.00 96.44 211 ALA A O 1
ATOM 1668 N N . GLN A 1 212 ? 16.317 22.592 -10.444 1.00 95.50 212 GLN A N 1
ATOM 1669 C CA . GLN A 1 212 ? 17.597 22.017 -10.013 1.00 95.50 212 GLN A CA 1
ATOM 1670 C C . GLN A 1 212 ? 18.358 21.357 -11.170 1.00 95.50 212 GLN A C 1
ATOM 1672 O O . GLN A 1 212 ? 19.556 21.595 -11.307 1.00 95.50 212 GLN A O 1
ATOM 1677 N N . LEU A 1 213 ? 17.679 20.576 -12.019 1.00 93.56 213 LEU A N 1
ATOM 1678 C CA . LEU A 1 213 ? 18.281 19.970 -13.212 1.00 93.56 213 LEU A CA 1
ATOM 1679 C C . LEU A 1 213 ? 18.706 21.031 -14.237 1.00 93.56 213 LEU A C 1
ATOM 1681 O O . LEU A 1 213 ? 19.790 20.931 -14.796 1.00 93.56 213 LEU A O 1
ATOM 1685 N N . GLU A 1 214 ? 17.898 22.071 -14.431 1.00 94.00 214 GLU A N 1
ATOM 1686 C CA . GLU A 1 214 ? 18.186 23.207 -15.314 1.00 94.00 214 GLU A CA 1
ATOM 1687 C C . GLU A 1 214 ? 19.404 24.008 -14.820 1.00 94.00 214 GLU A C 1
ATOM 1689 O O . GLU A 1 214 ? 20.311 24.298 -15.604 1.00 94.00 214 GLU A O 1
ATOM 1694 N N . LYS A 1 215 ? 19.507 24.265 -13.504 1.00 95.06 215 LYS A N 1
ATOM 1695 C CA . LYS A 1 215 ? 20.718 24.844 -12.899 1.00 95.06 215 LYS A CA 1
ATOM 1696 C C . LYS A 1 215 ? 21.936 23.939 -13.115 1.00 95.06 215 LYS A C 1
ATOM 1698 O O . LYS A 1 215 ? 22.973 24.427 -13.547 1.00 95.06 215 LYS A O 1
ATOM 1703 N N . LEU A 1 216 ? 21.820 22.641 -12.830 1.00 91.00 216 LEU A N 1
ATOM 1704 C CA . LEU A 1 216 ? 22.923 21.683 -12.956 1.00 91.00 216 LEU A CA 1
ATOM 1705 C C . LEU A 1 216 ? 23.389 21.540 -14.417 1.00 91.00 216 LEU A C 1
ATOM 1707 O O . LEU A 1 216 ? 24.587 21.512 -14.678 1.00 91.00 216 LEU A O 1
ATOM 1711 N N . GLN A 1 217 ? 22.465 21.547 -15.380 1.00 88.50 217 GLN A N 1
ATOM 1712 C CA . GLN A 1 217 ? 22.771 21.576 -16.810 1.00 88.50 217 GLN A CA 1
ATOM 1713 C C . GLN A 1 217 ? 23.494 22.871 -17.208 1.00 88.50 217 GLN A C 1
ATOM 1715 O O . GLN A 1 217 ? 24.483 22.821 -17.943 1.00 88.50 217 GLN A O 1
ATOM 1720 N N . ALA A 1 218 ? 23.050 24.028 -16.704 1.00 90.00 218 ALA A N 1
ATOM 1721 C CA . ALA A 1 218 ? 23.731 25.299 -16.930 1.00 90.00 218 ALA A CA 1
ATOM 1722 C C . ALA A 1 218 ? 25.149 25.297 -16.327 1.00 90.00 218 ALA A C 1
ATOM 1724 O O . ALA A 1 218 ? 26.097 25.697 -17.004 1.00 90.00 218 ALA A O 1
ATOM 1725 N N . GLU A 1 219 ? 25.313 24.785 -15.107 1.00 91.19 219 GLU A N 1
ATOM 1726 C CA . GLU A 1 219 ? 26.585 24.682 -14.381 1.00 91.19 219 GLU A CA 1
ATOM 1727 C C . GLU A 1 219 ? 27.576 23.746 -15.098 1.00 91.19 219 GLU A C 1
ATOM 1729 O O . GLU A 1 219 ? 28.706 24.150 -15.381 1.00 91.19 219 GLU A O 1
ATOM 1734 N N . ILE A 1 220 ? 27.122 22.564 -15.538 1.00 84.62 220 ILE A N 1
ATOM 1735 C CA . ILE A 1 220 ? 27.886 21.651 -16.406 1.00 84.62 220 ILE A CA 1
ATOM 1736 C C . ILE A 1 220 ? 28.256 22.333 -17.731 1.00 84.62 220 ILE A C 1
ATOM 1738 O O . ILE A 1 220 ? 29.402 22.236 -18.166 1.00 84.62 220 ILE A O 1
ATOM 1742 N N . SER A 1 221 ? 27.338 23.073 -18.366 1.00 83.12 221 SER A N 1
ATOM 1743 C CA . SER A 1 221 ? 27.637 23.770 -19.626 1.00 83.12 221 SER A CA 1
ATOM 1744 C C . SER A 1 221 ? 28.689 24.874 -19.458 1.00 83.12 221 SER A C 1
ATOM 1746 O O . SER A 1 221 ? 29.502 25.090 -20.356 1.00 83.12 221 SER A O 1
ATOM 1748 N N . GLN A 1 222 ? 28.722 25.550 -18.304 1.00 86.38 222 GLN A N 1
ATOM 1749 C CA . GLN A 1 222 ? 29.757 26.532 -17.982 1.00 86.38 222 GLN A CA 1
ATOM 1750 C C . GLN A 1 222 ? 31.094 25.857 -17.666 1.00 86.38 222 GLN A C 1
ATOM 1752 O O . GLN A 1 222 ? 32.129 26.344 -18.117 1.00 86.38 222 GLN A O 1
ATOM 1757 N N . ALA A 1 223 ? 31.089 24.733 -16.943 1.00 83.56 223 ALA A N 1
ATOM 1758 C CA . ALA A 1 223 ? 32.289 23.940 -16.695 1.00 83.56 223 ALA A CA 1
ATOM 1759 C C . ALA A 1 223 ? 32.899 23.422 -18.010 1.00 83.56 223 ALA A C 1
ATOM 1761 O O . ALA A 1 223 ? 34.075 23.661 -18.261 1.00 83.56 223 ALA A O 1
ATOM 1762 N N . ALA A 1 224 ? 32.094 22.828 -18.897 1.00 82.12 224 ALA A N 1
ATOM 1763 C CA . ALA A 1 224 ? 32.532 22.324 -20.202 1.00 82.12 224 ALA A CA 1
ATOM 1764 C C . ALA A 1 224 ? 33.053 23.423 -21.148 1.00 82.12 224 ALA A C 1
ATOM 1766 O O . ALA A 1 224 ? 33.976 23.183 -21.925 1.00 82.12 224 ALA A O 1
ATOM 1767 N N . ARG A 1 225 ? 32.507 24.648 -21.068 1.00 80.88 225 ARG A N 1
ATOM 1768 C CA . ARG A 1 225 ? 33.074 25.826 -21.754 1.00 80.88 225 ARG A CA 1
ATOM 1769 C C . ARG A 1 225 ? 34.435 26.226 -21.176 1.00 80.88 225 ARG A C 1
ATOM 1771 O O . ARG A 1 225 ? 35.331 26.547 -21.945 1.00 80.88 225 ARG A O 1
ATOM 1778 N N . LYS A 1 226 ? 34.602 26.189 -19.848 1.00 85.75 226 LYS A N 1
ATOM 1779 C CA . LYS A 1 226 ? 35.860 26.540 -19.157 1.00 85.75 226 LYS A CA 1
ATOM 1780 C C . LYS A 1 226 ? 36.973 25.506 -19.366 1.00 85.75 226 LYS A C 1
ATOM 1782 O O . LYS A 1 226 ? 38.131 25.889 -19.439 1.00 85.75 226 LYS A O 1
ATOM 1787 N N . THR A 1 227 ? 36.638 24.219 -19.467 1.00 82.00 227 THR A N 1
ATOM 1788 C CA . THR A 1 227 ? 37.605 23.122 -19.682 1.00 82.00 227 THR A CA 1
ATOM 1789 C C . THR A 1 227 ? 37.837 22.784 -21.156 1.00 82.00 227 THR A C 1
ATOM 1791 O O . THR A 1 227 ? 38.637 21.908 -21.464 1.00 82.00 227 THR A O 1
ATOM 1794 N N . GLY A 1 228 ? 37.121 23.432 -22.080 1.00 75.44 228 GLY A N 1
ATOM 1795 C CA . GLY A 1 228 ? 37.206 23.169 -23.518 1.00 75.44 228 GLY A CA 1
ATOM 1796 C C . GLY A 1 228 ? 36.505 21.886 -23.988 1.00 75.44 228 GLY A C 1
ATOM 1797 O O . GLY A 1 228 ? 36.379 21.684 -25.194 1.00 75.44 228 GLY A O 1
ATOM 1798 N N . ILE A 1 229 ? 35.963 21.054 -23.088 1.00 72.56 229 ILE A N 1
ATOM 1799 C CA . ILE A 1 229 ? 35.322 19.753 -23.387 1.00 72.56 229 ILE A CA 1
ATOM 1800 C C . ILE A 1 229 ? 33.867 19.932 -23.901 1.00 72.56 229 ILE A C 1
ATOM 1802 O O . ILE A 1 229 ? 32.940 19.185 -23.590 1.00 72.56 229 ILE A O 1
ATOM 1806 N N . HIS A 1 230 ? 33.654 20.959 -24.723 1.00 66.94 230 HIS A N 1
ATOM 1807 C CA . HIS A 1 230 ? 32.358 21.350 -25.275 1.00 66.94 230 HIS A CA 1
ATOM 1808 C C . HIS A 1 230 ? 31.766 20.311 -26.245 1.00 66.94 230 HIS A C 1
ATOM 1810 O O . HIS A 1 230 ? 30.544 20.174 -26.326 1.00 66.94 230 HIS A O 1
ATOM 1816 N N . THR A 1 231 ? 32.611 19.556 -26.955 1.00 67.06 231 THR A N 1
ATOM 1817 C CA . THR A 1 231 ? 32.205 18.485 -27.878 1.00 67.06 231 THR A CA 1
ATOM 1818 C C . THR A 1 231 ? 31.596 17.297 -27.137 1.00 67.06 231 THR A C 1
ATOM 1820 O O . THR A 1 231 ? 30.462 16.929 -27.428 1.00 67.06 231 THR A O 1
ATOM 1823 N N . SER A 1 232 ? 32.287 16.741 -26.135 1.00 58.94 232 SER A N 1
ATOM 1824 C CA . SER A 1 232 ? 31.793 15.572 -25.387 1.00 58.94 232 SER A CA 1
ATOM 1825 C C . SER A 1 232 ? 30.504 15.878 -24.618 1.00 58.94 232 SER A C 1
ATOM 1827 O O . SER A 1 232 ? 29.558 15.101 -24.674 1.00 58.94 232 SER A O 1
ATOM 1829 N N . THR A 1 233 ? 30.379 17.057 -23.992 1.00 66.38 233 THR A N 1
ATOM 1830 C CA . THR A 1 233 ? 29.112 17.459 -23.350 1.00 66.38 233 THR A CA 1
ATOM 1831 C C . THR A 1 233 ? 27.967 17.604 -24.359 1.00 66.38 233 THR A C 1
ATOM 1833 O O . THR A 1 233 ? 26.828 17.274 -24.037 1.00 66.38 233 THR A O 1
ATOM 1836 N N . ARG A 1 234 ? 28.243 18.047 -25.595 1.00 66.44 234 ARG A N 1
ATOM 1837 C CA . ARG A 1 234 ? 27.234 18.100 -26.665 1.00 66.44 234 ARG A CA 1
ATOM 1838 C C . ARG A 1 234 ? 26.844 16.701 -27.146 1.00 66.44 234 ARG A C 1
ATOM 1840 O O . ARG A 1 234 ? 25.658 16.460 -27.333 1.00 66.44 234 ARG A O 1
ATOM 1847 N N . LEU A 1 235 ? 27.803 15.784 -27.272 1.00 63.09 235 LEU A N 1
ATOM 1848 C CA . LEU A 1 235 ? 27.557 14.375 -27.599 1.00 63.09 235 LEU A CA 1
ATOM 1849 C C . LEU A 1 235 ? 26.788 13.646 -26.486 1.00 63.09 235 LEU A C 1
ATOM 1851 O O . LEU A 1 235 ? 25.903 12.867 -26.791 1.00 63.09 235 LEU A O 1
ATOM 1855 N N . ALA A 1 236 ? 27.035 13.948 -25.209 1.00 62.31 236 ALA A N 1
ATOM 1856 C CA . ALA A 1 236 ? 26.270 13.385 -24.091 1.00 62.31 236 ALA A CA 1
ATOM 1857 C C . ALA A 1 236 ? 24.835 13.950 -23.988 1.00 62.31 236 ALA A C 1
ATOM 1859 O O . ALA A 1 236 ? 23.929 13.259 -23.527 1.00 62.31 236 ALA A O 1
ATOM 1860 N N . LEU A 1 237 ? 24.614 15.198 -24.423 1.00 62.62 237 LEU A N 1
ATOM 1861 C CA . LEU A 1 237 ? 23.274 15.789 -24.558 1.00 62.62 237 LEU A CA 1
ATOM 1862 C C . LEU A 1 237 ? 22.520 15.252 -25.785 1.00 62.62 237 LEU A C 1
ATOM 1864 O O . LEU A 1 237 ? 21.292 15.164 -25.754 1.00 62.62 237 LEU A O 1
ATOM 1868 N N . ILE A 1 238 ? 23.239 14.846 -26.834 1.00 57.19 238 ILE A N 1
ATOM 1869 C CA . ILE A 1 238 ? 22.718 13.977 -27.893 1.00 57.19 238 ILE A CA 1
ATOM 1870 C C . ILE A 1 238 ? 22.713 12.544 -27.341 1.00 57.19 238 ILE A C 1
ATOM 1872 O O . ILE A 1 238 ? 23.485 11.685 -27.760 1.00 57.19 238 ILE A O 1
ATOM 1876 N N . ALA A 1 239 ? 21.807 12.279 -26.391 1.00 54.94 239 ALA A N 1
ATOM 1877 C CA . ALA A 1 239 ? 21.424 10.907 -26.070 1.00 54.94 239 ALA A CA 1
ATOM 1878 C C . ALA A 1 239 ? 21.164 10.191 -27.407 1.00 54.94 239 ALA A C 1
ATOM 1880 O O . ALA A 1 239 ? 20.413 10.754 -28.215 1.00 54.94 239 ALA A O 1
ATOM 1881 N N . PRO A 1 240 ? 21.820 9.049 -27.692 1.00 53.00 240 PRO A N 1
ATOM 1882 C CA . PRO A 1 240 ? 21.943 8.548 -29.050 1.00 53.00 240 PRO A CA 1
ATOM 1883 C C . PRO A 1 240 ? 20.577 8.133 -29.583 1.00 53.00 240 PRO A C 1
ATOM 1885 O O . PRO A 1 240 ? 20.131 6.996 -29.429 1.00 53.00 240 PRO A O 1
ATOM 1888 N N . LYS A 1 241 ? 19.940 9.082 -30.272 1.00 52.47 241 LYS A N 1
ATOM 1889 C CA . LYS A 1 241 ? 18.975 8.813 -31.319 1.00 52.47 241 LYS A CA 1
ATOM 1890 C C . LYS A 1 241 ? 19.733 8.022 -32.369 1.00 52.47 241 LYS A C 1
ATOM 1892 O O . LYS A 1 241 ? 20.330 8.582 -33.281 1.00 52.47 241 LYS A O 1
ATOM 1897 N N . LYS A 1 242 ? 19.743 6.702 -32.186 1.00 56.94 242 LYS A N 1
ATOM 1898 C CA . LYS A 1 242 ? 19.928 5.772 -33.283 1.00 56.94 242 LYS A CA 1
ATOM 1899 C C . LYS A 1 242 ? 18.834 6.150 -34.269 1.00 56.94 242 LYS A C 1
ATOM 1901 O O . LYS A 1 242 ? 17.669 5.846 -34.023 1.00 56.94 242 LYS A O 1
ATOM 1906 N N . GLU A 1 243 ? 19.207 6.865 -35.323 1.00 55.12 243 GLU A N 1
ATOM 1907 C CA . GLU A 1 243 ? 18.365 7.073 -36.494 1.00 55.12 243 GLU A CA 1
ATOM 1908 C C . GLU A 1 243 ? 18.264 5.716 -37.197 1.00 55.12 243 GLU A C 1
ATOM 1910 O O . GLU A 1 243 ? 18.888 5.435 -38.216 1.00 55.12 243 GLU A O 1
ATOM 1915 N N . LEU A 1 244 ? 17.490 4.831 -36.557 1.00 55.88 244 LEU A N 1
ATOM 1916 C CA . LEU A 1 244 ? 16.712 3.821 -37.238 1.00 55.88 244 LEU A CA 1
ATOM 1917 C C . LEU A 1 244 ? 15.987 4.587 -38.337 1.00 55.88 244 LEU A C 1
ATOM 1919 O O . LEU A 1 244 ? 15.160 5.449 -38.039 1.00 55.88 244 LEU A O 1
ATOM 1923 N N . LYS A 1 245 ? 16.351 4.330 -39.590 1.00 58.06 245 LYS A N 1
ATOM 1924 C CA . LYS A 1 245 ? 15.571 4.818 -40.716 1.00 58.06 245 LYS A CA 1
ATOM 1925 C C . LYS A 1 245 ? 14.207 4.149 -40.613 1.00 58.06 245 LYS A C 1
ATOM 1927 O O . LYS A 1 245 ? 14.070 2.959 -40.888 1.00 58.06 245 LYS A O 1
ATOM 1932 N N . GLU A 1 246 ? 13.237 4.904 -40.124 1.00 56.78 246 GLU A N 1
ATOM 1933 C CA . GLU A 1 246 ? 11.895 4.443 -39.782 1.00 56.78 246 GLU A CA 1
ATOM 1934 C C . GLU A 1 246 ? 11.093 4.226 -41.080 1.00 56.78 246 GLU A C 1
ATOM 1936 O O . GLU A 1 246 ? 10.241 5.028 -41.451 1.00 56.78 246 GLU A O 1
ATOM 1941 N N . GLY A 1 247 ? 11.471 3.181 -41.831 1.00 59.94 247 GLY A N 1
ATOM 1942 C CA . GLY A 1 247 ? 10.979 2.889 -43.181 1.00 59.94 247 GLY A CA 1
ATOM 1943 C C . GLY A 1 247 ? 11.856 1.953 -44.034 1.00 59.94 247 GLY A C 1
ATOM 1944 O O . GLY A 1 247 ? 11.330 1.374 -44.980 1.00 59.94 247 GLY A O 1
ATOM 1945 N N . ASP A 1 248 ? 13.142 1.745 -43.711 1.00 70.00 248 ASP A N 1
ATOM 1946 C CA . ASP A 1 248 ? 13.988 0.749 -44.405 1.00 70.00 248 ASP A CA 1
ATOM 1947 C C . ASP A 1 248 ? 13.617 -0.667 -43.905 1.00 70.00 248 ASP A C 1
ATOM 1949 O O . ASP A 1 248 ? 14.269 -1.215 -43.013 1.00 70.00 248 ASP A O 1
ATOM 1953 N N . ILE A 1 249 ? 12.530 -1.235 -44.441 1.00 77.19 249 ILE A N 1
ATOM 1954 C CA . ILE A 1 249 ? 12.081 -2.609 -44.155 1.00 77.19 249 ILE A CA 1
ATOM 1955 C C . ILE A 1 249 ? 13.134 -3.596 -44.699 1.00 77.19 249 ILE A C 1
ATOM 1957 O O . ILE A 1 249 ? 13.424 -3.550 -45.897 1.00 77.19 249 ILE A O 1
ATOM 1961 N N . PRO A 1 250 ? 13.721 -4.477 -43.865 1.00 80.50 250 PRO A N 1
ATOM 1962 C CA . PRO A 1 250 ? 14.621 -5.525 -44.338 1.00 80.50 250 PRO A CA 1
ATOM 1963 C C . PRO A 1 250 ? 13.886 -6.558 -45.198 1.00 80.50 250 PRO A C 1
ATOM 1965 O O . PRO A 1 250 ? 12.736 -6.884 -44.927 1.00 80.50 250 PRO A O 1
ATOM 1968 N N . GLU A 1 251 ? 14.578 -7.126 -46.184 1.00 79.69 251 GLU A N 1
ATOM 1969 C CA . GLU A 1 251 ? 14.056 -8.192 -47.058 1.00 79.69 251 GLU A CA 1
ATOM 1970 C C . GLU A 1 251 ? 13.668 -9.472 -46.294 1.00 79.69 251 GLU A C 1
ATOM 1972 O O . GLU A 1 251 ? 12.762 -10.192 -46.702 1.00 79.69 251 GLU A O 1
ATOM 1977 N N . ILE A 1 252 ? 14.326 -9.724 -45.157 1.00 81.50 252 ILE A N 1
A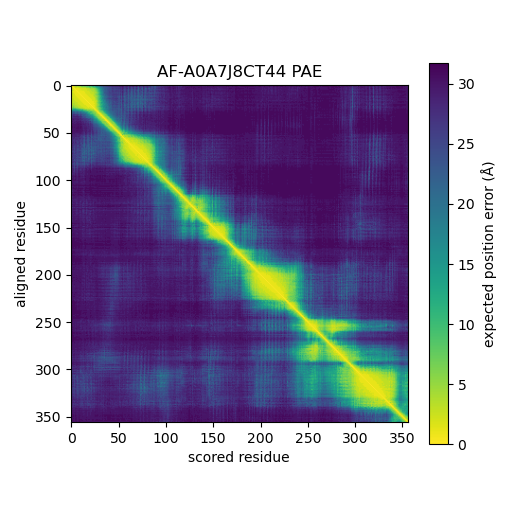TOM 1978 C CA . ILE A 1 252 ? 14.032 -10.816 -44.226 1.00 81.50 252 ILE A CA 1
ATOM 1979 C C . ILE A 1 252 ? 13.998 -10.215 -42.817 1.00 81.50 252 ILE A C 1
ATOM 1981 O O . ILE A 1 252 ? 14.982 -9.606 -42.380 1.00 81.50 252 ILE A O 1
ATOM 1985 N N . GLU A 1 253 ? 12.889 -10.367 -42.088 1.00 86.56 253 GLU A N 1
ATOM 1986 C CA . GLU A 1 253 ? 12.824 -9.902 -40.703 1.00 86.56 253 GLU A CA 1
ATOM 1987 C C . GLU A 1 253 ? 13.644 -10.801 -39.757 1.00 86.56 253 GLU A C 1
ATOM 1989 O O . GLU A 1 253 ? 13.952 -11.964 -40.025 1.00 86.56 253 GLU A O 1
ATOM 1994 N N . TRP A 1 254 ? 14.022 -10.257 -38.598 1.00 86.31 254 TRP A N 1
ATOM 1995 C CA . TRP A 1 254 ? 14.913 -10.934 -37.646 1.00 86.31 254 TRP A CA 1
ATOM 1996 C C . TRP A 1 254 ? 14.336 -12.243 -37.072 1.00 86.31 254 TRP A C 1
ATOM 1998 O O . TRP A 1 254 ? 15.101 -13.063 -36.570 1.00 86.31 254 TRP A O 1
ATOM 2008 N N . TRP A 1 255 ? 13.020 -12.456 -37.153 1.00 87.56 255 TRP A N 1
ATOM 2009 C CA . TRP A 1 255 ? 12.358 -13.705 -36.765 1.00 87.56 255 TRP A CA 1
ATOM 2010 C C . TRP A 1 255 ? 12.252 -14.704 -37.932 1.00 87.56 255 TRP A C 1
ATOM 2012 O O . TRP A 1 255 ? 12.484 -15.892 -37.713 1.00 87.56 255 TRP A O 1
ATOM 2022 N N . ASP A 1 256 ? 12.023 -14.243 -39.170 1.00 83.06 256 ASP A N 1
ATOM 2023 C CA . ASP A 1 256 ? 12.108 -15.080 -40.380 1.00 83.06 256 ASP A CA 1
ATOM 2024 C C . ASP A 1 256 ? 13.513 -15.669 -40.554 1.00 83.06 256 ASP A C 1
ATOM 2026 O O . ASP A 1 256 ? 13.660 -16.854 -40.839 1.00 83.06 256 ASP A O 1
ATOM 2030 N N . SER A 1 257 ? 14.558 -14.872 -40.300 1.00 83.88 257 SER A N 1
ATOM 2031 C CA . SER A 1 257 ? 15.968 -15.285 -40.447 1.00 83.88 257 SER A CA 1
ATOM 2032 C C . SER A 1 257 ? 16.413 -16.445 -39.536 1.00 83.88 257 SER A C 1
ATOM 2034 O O . SER A 1 257 ? 17.492 -17.002 -39.728 1.00 83.88 257 SER A O 1
ATOM 2036 N N . TYR A 1 258 ? 15.597 -16.826 -38.546 1.00 84.12 258 TYR A N 1
ATOM 2037 C CA . TYR A 1 258 ? 15.803 -18.025 -37.724 1.00 84.12 258 TYR A CA 1
ATOM 2038 C C . TYR A 1 258 ? 15.109 -19.276 -38.297 1.00 84.12 258 TYR A C 1
ATOM 2040 O O . TYR A 1 258 ? 15.518 -20.402 -38.013 1.00 84.12 258 TYR A O 1
ATOM 2048 N N . ILE A 1 259 ? 14.054 -19.077 -39.088 1.00 84.81 259 ILE A N 1
ATOM 2049 C CA . ILE A 1 259 ? 13.170 -20.111 -39.640 1.00 84.81 259 ILE A CA 1
ATOM 2050 C C . ILE A 1 259 ? 13.589 -20.488 -41.069 1.00 84.81 259 ILE A C 1
ATOM 2052 O O . ILE A 1 259 ? 13.512 -21.653 -41.460 1.00 84.81 259 ILE A O 1
ATOM 2056 N N . ILE A 1 260 ? 14.040 -19.506 -41.850 1.00 81.69 260 ILE A N 1
ATOM 2057 C CA . ILE A 1 260 ? 14.440 -19.649 -43.251 1.00 81.69 260 ILE A CA 1
ATOM 2058 C C . ILE A 1 260 ? 15.959 -19.901 -43.329 1.00 81.69 260 ILE A C 1
ATOM 2060 O O . ILE A 1 260 ? 16.731 -19.113 -42.777 1.00 81.69 260 ILE A O 1
ATOM 2064 N N . PRO A 1 261 ? 16.430 -20.960 -44.018 1.00 76.19 261 PRO A N 1
ATOM 2065 C CA . PRO A 1 261 ? 17.857 -21.173 -44.252 1.00 76.19 261 PRO A CA 1
ATOM 2066 C C . PRO A 1 261 ? 18.517 -20.021 -45.030 1.00 76.19 261 PRO A C 1
ATOM 2068 O O . PRO A 1 261 ? 17.956 -19.493 -45.990 1.00 76.19 261 PRO A O 1
ATOM 2071 N N . ASN A 1 262 ? 19.748 -19.662 -44.653 1.00 66.12 262 ASN A N 1
ATOM 2072 C CA . ASN A 1 262 ? 20.519 -18.613 -45.330 1.00 66.12 262 ASN A CA 1
ATOM 2073 C C . ASN A 1 262 ? 20.709 -18.932 -46.825 1.00 66.12 262 ASN A C 1
ATOM 2075 O O . ASN A 1 262 ? 21.372 -19.915 -47.158 1.00 66.12 262 ASN A O 1
ATOM 2079 N N . GLY A 1 263 ? 20.195 -18.067 -47.705 1.00 62.84 263 GLY A N 1
ATOM 2080 C CA . GLY A 1 263 ? 20.284 -18.226 -49.164 1.00 62.84 263 GLY A CA 1
ATOM 2081 C C . GLY A 1 263 ? 19.050 -18.845 -49.833 1.00 62.84 263 GLY A C 1
ATOM 2082 O O . GLY A 1 263 ? 19.170 -19.348 -50.945 1.00 62.84 263 GLY A O 1
ATOM 2083 N N . PHE A 1 264 ? 17.886 -18.836 -49.176 1.00 63.22 264 PHE A N 1
ATOM 2084 C CA . PHE A 1 264 ? 16.615 -19.226 -49.790 1.00 63.22 264 PHE A CA 1
ATOM 2085 C C . PHE A 1 264 ? 16.029 -18.090 -50.653 1.00 63.22 264 PHE A C 1
ATOM 2087 O O . PHE A 1 264 ? 15.680 -17.035 -50.124 1.00 63.22 264 PHE A O 1
ATOM 2094 N N . ASP A 1 265 ? 15.873 -18.318 -51.960 1.00 61.22 265 ASP A N 1
ATOM 2095 C CA . ASP A 1 265 ? 15.186 -17.390 -52.867 1.00 61.22 265 ASP A CA 1
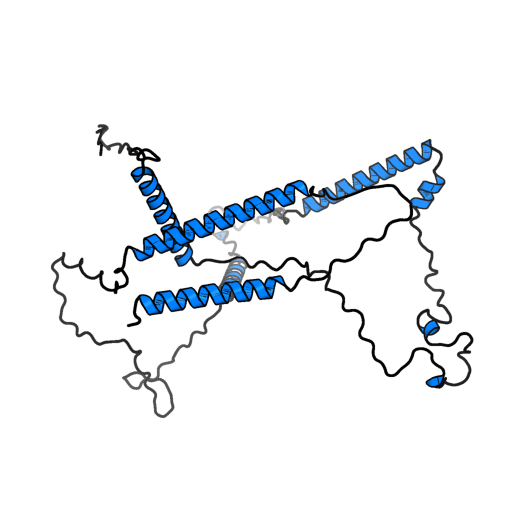ATOM 2096 C C . ASP A 1 265 ? 13.658 -17.495 -52.708 1.00 61.22 265 ASP A C 1
ATOM 2098 O O . ASP A 1 265 ? 13.046 -18.520 -53.004 1.00 61.22 265 ASP A O 1
ATOM 2102 N N . LEU A 1 266 ? 13.013 -16.397 -52.298 1.00 60.69 266 LEU A N 1
ATOM 2103 C CA . LEU A 1 266 ? 11.557 -16.292 -52.080 1.00 60.69 266 LEU A CA 1
ATOM 2104 C C . LEU A 1 266 ? 10.700 -16.449 -53.360 1.00 60.69 266 LEU A C 1
ATOM 2106 O O . LEU A 1 266 ? 9.473 -16.359 -53.303 1.00 60.69 266 LEU A O 1
ATOM 2110 N N . THR A 1 267 ? 11.330 -16.641 -54.519 1.00 59.91 267 THR A N 1
ATOM 2111 C CA . THR A 1 267 ? 10.711 -16.646 -55.851 1.00 59.91 267 THR A CA 1
ATOM 2112 C C . THR A 1 267 ? 10.388 -18.042 -56.389 1.00 59.91 267 THR A C 1
ATOM 2114 O O . THR A 1 267 ? 9.485 -18.160 -57.221 1.00 59.91 267 THR A O 1
ATOM 2117 N N . GLU A 1 268 ? 11.066 -19.102 -55.931 1.00 57.47 268 GLU A N 1
ATOM 2118 C CA . GLU A 1 268 ? 10.875 -20.460 -56.458 1.00 57.47 268 GLU A CA 1
ATOM 2119 C C . GLU A 1 268 ? 10.062 -21.363 -55.512 1.00 57.47 268 GLU A C 1
ATOM 2121 O O . GLU A 1 268 ? 10.529 -21.785 -54.464 1.00 57.47 268 GLU A O 1
ATOM 2126 N N . GLN A 1 269 ? 8.835 -21.682 -55.947 1.00 60.84 269 GLN A N 1
ATOM 2127 C CA . GLN A 1 269 ? 7.957 -22.781 -55.502 1.00 60.84 269 GLN A CA 1
ATOM 2128 C C . GLN A 1 269 ? 7.883 -23.090 -53.989 1.00 60.84 269 GLN A C 1
ATOM 2130 O O . GLN A 1 269 ? 8.720 -23.817 -53.469 1.00 60.84 269 GLN A O 1
ATOM 2135 N N . ASN A 1 270 ? 6.773 -22.678 -53.347 1.00 58.31 270 ASN A N 1
ATOM 2136 C CA . ASN A 1 270 ? 6.245 -23.154 -52.049 1.00 58.31 270 ASN A CA 1
ATOM 2137 C C . ASN A 1 270 ? 7.139 -24.185 -51.314 1.00 58.31 270 ASN A C 1
ATOM 2139 O O . ASN A 1 270 ? 6.974 -25.389 -51.563 1.00 58.31 270 ASN A O 1
ATOM 2143 N N . PRO A 1 271 ? 8.043 -23.752 -50.411 1.00 61.62 271 PRO A N 1
ATOM 2144 C CA . PRO A 1 271 ? 8.931 -24.664 -49.696 1.00 61.62 271 PRO A CA 1
ATOM 2145 C C . PRO A 1 271 ? 8.146 -25.738 -48.945 1.00 61.62 271 PRO A C 1
ATOM 2147 O O . PRO A 1 271 ? 7.041 -25.517 -48.432 1.00 61.62 271 PRO A O 1
ATOM 2150 N N . LYS A 1 272 ? 8.727 -26.933 -48.871 1.00 66.81 272 LYS A N 1
ATOM 2151 C CA . LYS A 1 272 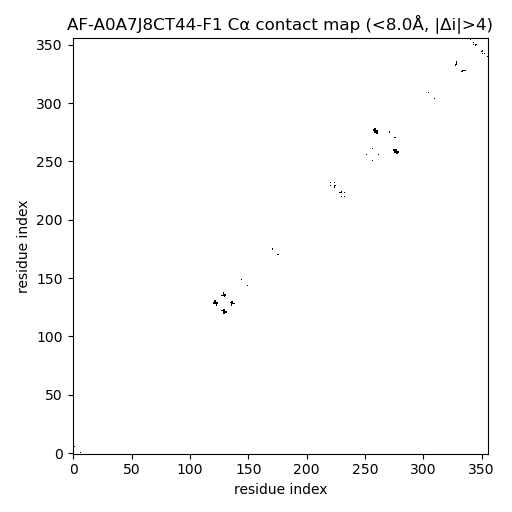? 8.160 -28.036 -48.105 1.00 66.81 272 LYS A CA 1
ATOM 2152 C C . LYS A 1 272 ? 8.361 -27.755 -46.625 1.00 66.81 272 LYS A C 1
ATOM 2154 O O . LYS A 1 272 ? 9.289 -27.074 -46.202 1.00 66.81 272 LYS A O 1
ATOM 2159 N N . ARG A 1 273 ? 7.516 -28.368 -45.795 1.00 64.50 273 ARG A N 1
ATOM 2160 C CA . ARG A 1 273 ? 7.616 -28.246 -44.331 1.00 64.50 273 ARG A CA 1
ATOM 2161 C C . ARG A 1 273 ? 8.966 -28.731 -43.771 1.00 64.50 273 ARG A C 1
ATOM 2163 O O . ARG A 1 273 ? 9.330 -28.346 -42.668 1.00 64.50 273 ARG A O 1
ATOM 2170 N N . GLU A 1 274 ? 9.670 -29.566 -44.529 1.00 66.44 274 GLU A N 1
ATOM 2171 C CA . GLU A 1 274 ? 11.002 -30.107 -44.234 1.00 66.44 274 GLU A CA 1
ATOM 2172 C C . GLU A 1 274 ? 12.139 -29.084 -44.426 1.00 66.44 274 GLU A C 1
ATOM 2174 O O . GLU A 1 274 ? 13.203 -29.263 -43.841 1.00 66.44 274 GLU A O 1
ATOM 2179 N N . ASP A 1 275 ? 11.911 -28.007 -45.188 1.00 71.75 275 ASP A N 1
ATOM 2180 C CA . ASP A 1 275 ? 12.935 -27.010 -45.536 1.00 71.75 275 ASP A CA 1
ATOM 2181 C C . ASP A 1 275 ? 13.086 -25.905 -44.463 1.00 71.75 275 ASP A C 1
ATOM 2183 O O . ASP A 1 275 ? 14.064 -25.157 -44.460 1.00 71.75 275 ASP A O 1
ATOM 2187 N N . TYR A 1 276 ? 12.128 -25.799 -43.532 1.00 78.00 276 TYR A N 1
ATOM 2188 C CA . TYR A 1 276 ? 12.119 -24.794 -42.465 1.00 78.00 276 TYR A CA 1
ATOM 2189 C C . TYR A 1 276 ? 12.877 -25.250 -41.214 1.00 78.00 276 TYR A C 1
ATOM 2191 O O . TYR A 1 276 ? 12.611 -26.313 -40.649 1.00 78.00 276 TYR A O 1
ATOM 2199 N N . PHE A 1 277 ? 13.756 -24.391 -40.701 1.00 80.12 277 PHE A N 1
ATOM 2200 C CA . PHE A 1 277 ? 14.449 -24.620 -39.438 1.00 80.12 277 PHE A CA 1
ATOM 2201 C C . PHE A 1 277 ? 13.558 -24.260 -38.233 1.00 80.12 277 PHE A C 1
ATOM 2203 O O . PHE A 1 277 ? 12.693 -23.388 -38.301 1.00 80.12 277 PHE A O 1
ATOM 2210 N N . GLY A 1 278 ? 13.734 -24.962 -37.109 1.00 79.69 278 GLY A N 1
ATOM 2211 C CA . GLY A 1 278 ? 13.031 -24.695 -35.843 1.00 79.69 278 GLY A CA 1
ATOM 2212 C C . GLY A 1 278 ? 11.535 -25.061 -35.783 1.00 79.69 278 GLY A C 1
ATOM 2213 O O . GLY A 1 278 ? 11.029 -25.325 -34.690 1.00 79.69 278 GLY A O 1
ATOM 2214 N N . ILE A 1 279 ? 10.816 -25.141 -36.910 1.00 86.00 279 ILE A N 1
ATOM 2215 C CA . ILE A 1 279 ? 9.384 -25.488 -36.926 1.00 86.00 279 ILE A CA 1
ATOM 2216 C C . ILE A 1 279 ? 9.187 -26.979 -36.616 1.00 86.00 279 ILE A C 1
ATOM 2218 O O . ILE A 1 279 ? 9.486 -27.853 -37.425 1.00 86.00 279 ILE A O 1
ATOM 2222 N N . THR A 1 280 ? 8.593 -27.279 -35.461 1.00 86.94 280 THR A N 1
ATOM 2223 C CA . THR A 1 280 ? 8.251 -28.651 -35.044 1.00 86.94 280 THR A CA 1
ATOM 2224 C C . THR A 1 280 ? 6.750 -28.790 -34.748 1.00 86.94 280 THR A C 1
ATOM 2226 O O . THR A 1 280 ? 5.944 -27.925 -35.091 1.00 86.94 280 THR A O 1
ATOM 2229 N N . ASN A 1 281 ? 6.342 -29.911 -34.149 1.00 90.25 281 ASN A N 1
ATOM 2230 C CA . ASN A 1 281 ? 5.015 -30.111 -33.560 1.00 90.25 281 ASN A CA 1
ATOM 2231 C C . ASN A 1 281 ? 4.976 -29.812 -32.045 1.00 90.25 281 ASN A C 1
ATOM 2233 O O . ASN A 1 281 ? 3.971 -30.105 -31.397 1.00 90.25 281 ASN A O 1
ATOM 2237 N N . LEU A 1 282 ? 6.056 -29.269 -31.474 1.00 92.44 282 LEU A N 1
ATOM 2238 C CA . LEU A 1 282 ? 6.133 -28.890 -30.065 1.00 92.44 282 LEU A CA 1
ATOM 2239 C C . LEU A 1 282 ? 5.575 -27.476 -29.862 1.00 92.44 282 LEU A C 1
ATOM 2241 O O . LEU A 1 282 ? 5.813 -26.584 -30.672 1.00 92.44 282 LEU A O 1
ATOM 2245 N N . VAL A 1 283 ? 4.861 -27.268 -28.753 1.00 91.69 283 VAL A N 1
ATOM 2246 C CA . VAL A 1 283 ? 4.358 -25.953 -28.334 1.00 91.69 283 VAL A CA 1
ATOM 2247 C C . VAL A 1 283 ? 5.080 -25.550 -27.055 1.00 91.69 283 VAL A C 1
ATOM 2249 O O . VAL A 1 283 ? 4.894 -26.169 -26.002 1.00 91.69 283 VAL A O 1
ATOM 2252 N N . GLU A 1 284 ? 5.922 -24.522 -27.141 1.00 88.81 284 GLU A N 1
ATOM 2253 C CA . GLU A 1 284 ? 6.582 -23.971 -25.962 1.00 88.81 284 GLU A CA 1
ATOM 2254 C C . GLU A 1 284 ? 5.591 -23.258 -25.034 1.00 88.81 284 GLU A C 1
ATOM 2256 O O . GLU A 1 284 ? 4.551 -22.748 -25.452 1.00 88.81 284 GLU A O 1
ATOM 2261 N N . HIS A 1 285 ? 5.922 -23.237 -23.747 1.00 93.75 285 HIS A N 1
ATOM 2262 C CA . HIS A 1 285 ? 5.212 -22.453 -22.745 1.00 93.75 285 HIS A CA 1
ATOM 2263 C C . HIS A 1 285 ? 6.195 -21.378 -22.259 1.00 93.75 285 HIS A C 1
ATOM 2265 O O . HIS A 1 285 ? 7.189 -21.736 -21.620 1.00 93.75 285 HIS A O 1
ATOM 2271 N N . PRO A 1 286 ? 5.986 -20.090 -22.593 1.00 93.12 286 PRO A N 1
ATOM 2272 C CA . PRO A 1 286 ? 6.958 -19.042 -22.299 1.00 93.12 286 PRO A CA 1
ATOM 2273 C C . PRO A 1 286 ? 7.132 -18.842 -20.790 1.00 93.12 286 PRO A C 1
ATOM 2275 O O . PRO A 1 286 ? 6.228 -19.115 -19.998 1.00 93.12 286 PRO A O 1
ATOM 2278 N N . ALA A 1 287 ? 8.306 -18.346 -20.390 1.00 89.06 287 ALA A N 1
ATOM 2279 C CA . ALA A 1 287 ? 8.670 -18.181 -18.986 1.00 89.06 287 ALA A CA 1
ATOM 2280 C C . ALA A 1 287 ? 7.635 -17.335 -18.220 1.00 89.06 287 ALA A C 1
ATOM 2282 O O . ALA A 1 287 ? 7.417 -16.161 -18.526 1.00 89.06 287 ALA A O 1
ATOM 2283 N N . GLN A 1 288 ? 7.009 -17.932 -17.202 1.00 91.50 288 GLN A N 1
ATOM 2284 C CA . GLN A 1 288 ? 5.990 -17.263 -16.399 1.00 91.50 288 GLN A CA 1
ATOM 2285 C C . GLN A 1 288 ? 6.622 -16.151 -15.550 1.00 91.50 288 GLN A C 1
ATOM 2287 O O . GLN A 1 288 ? 7.356 -16.414 -14.600 1.00 91.50 288 GLN A O 1
ATOM 2292 N N . LEU A 1 289 ? 6.317 -14.899 -15.891 1.00 87.75 289 LEU A N 1
ATOM 2293 C CA . LEU A 1 289 ? 6.727 -13.728 -15.120 1.00 87.75 289 LEU A CA 1
ATOM 2294 C C . LEU A 1 289 ? 5.729 -13.449 -13.989 1.00 87.75 289 LEU A C 1
ATOM 2296 O O . LEU A 1 289 ? 4.515 -13.455 -14.207 1.00 87.75 289 LEU A O 1
ATOM 2300 N N . ASN A 1 290 ? 6.241 -13.139 -12.797 1.00 85.25 290 ASN A N 1
ATOM 2301 C CA . ASN A 1 290 ? 5.417 -12.642 -11.693 1.00 85.25 290 ASN A CA 1
ATOM 2302 C C . ASN A 1 290 ? 4.809 -11.273 -12.069 1.00 85.25 290 ASN A C 1
ATOM 2304 O O . ASN A 1 290 ? 5.492 -10.450 -12.692 1.00 85.25 290 ASN A O 1
ATOM 2308 N N . PRO A 1 291 ? 3.547 -10.984 -11.701 1.00 86.88 291 PRO A N 1
ATOM 2309 C CA . PRO A 1 291 ? 2.918 -9.714 -12.042 1.00 86.88 291 PRO A CA 1
ATOM 2310 C C . PRO A 1 291 ? 3.602 -8.555 -11.283 1.00 86.88 291 PRO A C 1
ATOM 2312 O O . PRO A 1 291 ? 3.829 -8.686 -10.080 1.00 86.88 291 PRO A O 1
ATOM 2315 N N . PRO A 1 292 ? 3.863 -7.382 -11.903 1.00 83.00 292 PRO A N 1
ATOM 2316 C CA . PRO A 1 292 ? 4.641 -6.283 -11.292 1.00 83.00 292 PRO A CA 1
ATOM 2317 C C . PRO A 1 292 ? 4.066 -5.622 -10.022 1.00 83.00 292 PRO A C 1
ATOM 2319 O O . PRO A 1 292 ? 4.590 -4.605 -9.567 1.00 83.00 292 PRO A O 1
ATOM 2322 N N . VAL A 1 293 ? 2.953 -6.133 -9.493 1.00 73.88 293 VAL A N 1
ATOM 2323 C CA . VAL A 1 293 ? 2.236 -5.615 -8.318 1.00 73.88 293 VAL A CA 1
ATOM 2324 C C . VAL A 1 293 ? 2.329 -6.579 -7.129 1.00 73.88 293 VAL A C 1
ATOM 2326 O O . VAL A 1 293 ? 2.189 -6.130 -5.989 1.00 73.88 293 VAL A O 1
ATOM 2329 N N . ASP A 1 294 ? 2.637 -7.861 -7.359 1.00 67.25 294 ASP A N 1
ATOM 2330 C CA . ASP A 1 294 ? 2.847 -8.828 -6.281 1.00 67.25 294 ASP A CA 1
ATOM 2331 C C . ASP A 1 294 ? 4.196 -8.551 -5.612 1.00 67.25 294 ASP A C 1
ATOM 2333 O O . ASP A 1 294 ? 5.265 -8.959 -6.055 1.00 67.25 294 ASP A O 1
ATOM 2337 N N . ASN A 1 295 ? 4.121 -7.782 -4.529 1.00 69.81 295 ASN A N 1
ATOM 2338 C CA . ASN A 1 295 ? 5.214 -7.597 -3.592 1.00 69.81 295 ASN A CA 1
ATOM 2339 C C . ASN A 1 295 ? 5.198 -8.819 -2.664 1.00 69.81 295 ASN A C 1
ATOM 2341 O O . ASN A 1 295 ? 4.181 -9.040 -2.007 1.00 69.81 295 ASN A O 1
ATOM 2345 N N . ASP A 1 296 ? 6.312 -9.550 -2.529 1.00 68.88 296 ASP A N 1
ATOM 2346 C CA . ASP A 1 296 ? 6.430 -10.776 -1.702 1.00 68.88 296 ASP A CA 1
ATOM 2347 C C . ASP A 1 296 ? 6.135 -10.579 -0.193 1.00 68.88 296 ASP A C 1
ATOM 2349 O O . ASP A 1 296 ? 6.205 -11.506 0.616 1.00 68.88 296 ASP A O 1
ATOM 2353 N N . THR A 1 297 ? 5.794 -9.358 0.222 1.00 77.06 297 THR A N 1
ATOM 2354 C CA . THR A 1 297 ? 5.251 -9.046 1.542 1.00 77.06 297 THR A CA 1
ATOM 2355 C C . THR A 1 297 ? 3.883 -9.720 1.742 1.00 77.06 297 THR A C 1
ATOM 2357 O O . THR A 1 297 ? 2.923 -9.340 1.067 1.00 77.06 297 THR A O 1
ATOM 2360 N N . PRO A 1 298 ? 3.722 -10.655 2.700 1.00 79.00 298 PRO A N 1
ATOM 2361 C CA . PRO A 1 298 ? 2.437 -11.311 2.929 1.00 79.00 298 PRO A CA 1
ATOM 2362 C C . PRO A 1 298 ? 1.371 -10.296 3.362 1.00 79.00 298 PRO A C 1
ATOM 2364 O O . PRO A 1 298 ? 1.598 -9.474 4.255 1.00 79.00 298 PRO A O 1
ATOM 2367 N N . VAL A 1 299 ? 0.187 -10.365 2.744 1.00 81.44 299 VAL A N 1
ATOM 2368 C CA . VAL A 1 299 ? -0.917 -9.420 2.979 1.00 81.44 299 VAL A CA 1
ATOM 2369 C C . VAL A 1 299 ? -1.448 -9.562 4.409 1.00 81.44 299 VAL A C 1
ATOM 2371 O O . VAL A 1 299 ? -2.249 -10.443 4.725 1.00 81.44 299 VAL A O 1
ATOM 2374 N N . THR A 1 300 ? -1.003 -8.674 5.299 1.00 86.81 300 THR A N 1
ATOM 2375 C CA . THR A 1 300 ? -1.392 -8.689 6.714 1.00 86.81 300 THR A CA 1
ATOM 2376 C C . THR A 1 300 ? -2.807 -8.139 6.907 1.00 86.81 300 THR A C 1
ATOM 2378 O O . THR A 1 300 ? -3.065 -6.938 6.817 1.00 86.81 300 THR A O 1
ATOM 2381 N N . LEU A 1 301 ? -3.757 -9.030 7.199 1.00 91.12 301 LEU A N 1
ATOM 2382 C CA . LEU A 1 301 ? -5.139 -8.650 7.493 1.00 91.12 301 LEU A CA 1
ATOM 2383 C C . LEU A 1 301 ? -5.264 -8.088 8.917 1.00 91.12 301 LEU A C 1
ATOM 2385 O O . LEU A 1 301 ? -4.945 -8.753 9.903 1.00 91.12 301 LEU A O 1
ATOM 2389 N N . GLY A 1 302 ? -5.771 -6.859 9.033 1.00 91.56 302 GLY A N 1
ATOM 2390 C CA . GLY A 1 302 ? -6.024 -6.217 10.323 1.00 91.56 302 GLY A CA 1
ATOM 2391 C C . GLY A 1 302 ? -7.135 -6.919 11.113 1.00 91.56 302 GLY A C 1
ATOM 2392 O O . GLY A 1 302 ? -8.251 -7.081 10.622 1.00 91.56 302 GLY A O 1
ATOM 2393 N N . VAL A 1 303 ? -6.855 -7.306 12.361 1.00 94.88 303 VAL A N 1
ATOM 2394 C CA . VAL A 1 303 ? -7.830 -7.992 13.228 1.00 94.88 303 VAL A CA 1
ATOM 2395 C C . VAL A 1 303 ? -8.829 -6.992 13.822 1.00 94.88 303 VAL A C 1
ATOM 2397 O O . VAL A 1 303 ? -8.472 -6.137 14.636 1.00 94.88 303 VAL A O 1
ATOM 2400 N N . TYR A 1 304 ? -10.108 -7.122 13.460 1.00 94.88 304 TYR A N 1
ATOM 2401 C CA . TYR A 1 304 ? -11.187 -6.258 13.949 1.00 94.88 304 TYR A CA 1
ATOM 2402 C C . TYR A 1 304 ? -11.983 -6.907 15.090 1.00 94.88 304 TYR A C 1
ATOM 2404 O O . TYR A 1 304 ? -12.673 -7.902 14.903 1.00 94.88 304 TYR A O 1
ATOM 2412 N N . LEU A 1 305 ? -11.945 -6.289 16.274 1.00 96.88 305 LEU A N 1
ATOM 2413 C CA . LEU A 1 305 ? -12.704 -6.712 17.461 1.00 96.88 305 LEU A CA 1
ATOM 2414 C C . LEU A 1 305 ? -14.090 -6.048 17.509 1.00 96.88 305 LEU A C 1
ATOM 2416 O O . LEU A 1 305 ? -14.195 -4.831 17.326 1.00 96.88 305 LEU A O 1
ATOM 2420 N N . THR A 1 306 ? -15.148 -6.781 17.869 1.00 97.94 306 THR A N 1
ATOM 2421 C CA . THR A 1 306 ? -16.477 -6.194 18.125 1.00 97.94 306 THR A CA 1
ATOM 2422 C C . THR A 1 306 ? -16.471 -5.295 19.366 1.00 97.94 306 THR A C 1
ATOM 2424 O O . THR A 1 306 ? -15.621 -5.397 20.253 1.00 97.94 306 THR A O 1
ATOM 2427 N N . LYS A 1 307 ? -17.488 -4.435 19.518 1.00 98.00 307 LYS A N 1
ATOM 2428 C CA . LYS A 1 307 ? -17.633 -3.604 20.730 1.00 98.00 307 LYS A CA 1
ATOM 2429 C C . LYS A 1 307 ? -17.869 -4.413 22.014 1.00 98.00 307 LYS A C 1
ATOM 2431 O O . LYS A 1 307 ? -17.547 -3.913 23.091 1.00 98.00 307 LYS A O 1
ATOM 2436 N N . LYS A 1 308 ? -18.363 -5.657 21.925 1.00 98.00 308 LYS A N 1
ATOM 2437 C CA . LYS A 1 308 ? -18.455 -6.572 23.077 1.00 98.00 308 LYS A CA 1
ATOM 2438 C C . LYS A 1 308 ? -17.065 -7.073 23.484 1.00 98.00 308 LYS A C 1
ATOM 2440 O O . LYS A 1 308 ? -16.722 -6.988 24.661 1.00 98.00 308 LYS A O 1
ATOM 2445 N N . GLU A 1 309 ? -16.237 -7.490 22.530 1.00 97.12 309 GLU A N 1
ATOM 2446 C CA . GLU A 1 309 ? -14.871 -7.973 22.794 1.00 97.12 309 GLU A CA 1
ATOM 2447 C C . GLU A 1 309 ? -13.935 -6.848 23.235 1.00 97.12 309 GLU A C 1
ATOM 2449 O O . GLU A 1 309 ? -13.253 -7.002 24.242 1.00 97.12 309 GLU A O 1
ATOM 2454 N N . GLN A 1 310 ? -13.987 -5.672 22.596 1.00 98.25 310 GLN A N 1
ATOM 2455 C CA . GLN A 1 310 ? -13.267 -4.473 23.055 1.00 98.25 310 GLN A CA 1
ATOM 2456 C C . GLN A 1 310 ? -13.608 -4.142 24.522 1.00 98.25 310 GLN A C 1
ATOM 2458 O O . GLN A 1 310 ? -12.731 -3.771 25.304 1.00 98.25 310 GLN A O 1
ATOM 2463 N N . LYS A 1 311 ? -14.876 -4.312 24.931 1.00 98.25 311 LYS A N 1
ATOM 2464 C CA . LYS A 1 311 ? -15.325 -4.106 26.319 1.00 98.25 311 LYS A CA 1
ATOM 2465 C C . LYS A 1 311 ? -14.901 -5.251 27.252 1.00 98.25 311 LYS A C 1
ATOM 2467 O O . LYS A 1 311 ? -14.586 -4.969 28.405 1.00 98.25 311 LYS A O 1
ATOM 2472 N N . LYS A 1 312 ? -14.850 -6.504 26.779 1.00 98.31 312 LYS A N 1
ATOM 2473 C CA . LYS A 1 312 ? -14.336 -7.668 27.530 1.00 98.31 312 LYS A CA 1
ATOM 2474 C C . LYS A 1 312 ? -12.835 -7.523 27.794 1.00 98.31 312 LYS A C 1
ATOM 2476 O O . LYS A 1 312 ? -12.442 -7.495 28.956 1.00 98.31 312 LYS A O 1
ATOM 2481 N N . LEU A 1 313 ? -12.037 -7.316 26.745 1.00 98.00 313 LEU A N 1
ATOM 2482 C CA . LEU A 1 313 ? -10.586 -7.133 26.805 1.00 98.00 313 LEU A CA 1
ATOM 2483 C C . LEU A 1 313 ? -10.210 -5.975 27.738 1.00 98.00 313 LEU A C 1
ATOM 2485 O O . LEU A 1 313 ? -9.520 -6.186 28.727 1.00 98.00 313 LEU A O 1
ATOM 2489 N N . ARG A 1 314 ? -10.769 -4.770 27.536 1.00 98.06 314 ARG A N 1
ATOM 2490 C CA . ARG A 1 314 ? -10.468 -3.615 28.409 1.00 98.06 314 ARG A CA 1
ATOM 2491 C C . ARG A 1 314 ? -10.925 -3.790 29.862 1.00 98.06 314 ARG A C 1
ATOM 2493 O O . ARG A 1 314 ? -10.376 -3.121 30.733 1.00 98.06 314 ARG A O 1
ATOM 2500 N N . ARG A 1 315 ? -11.923 -4.638 30.151 1.00 97.81 315 ARG A N 1
ATOM 2501 C CA . ARG A 1 315 ? -12.277 -5.013 31.535 1.00 97.81 315 ARG A CA 1
ATOM 2502 C C . ARG A 1 315 ? -11.288 -6.024 32.112 1.00 97.81 315 ARG A C 1
ATOM 2504 O O . ARG A 1 315 ? -10.946 -5.906 33.282 1.00 97.81 315 ARG A O 1
ATOM 2511 N N . GLN A 1 316 ? -10.847 -6.986 31.307 1.00 97.75 316 GLN A N 1
ATOM 2512 C CA . GLN A 1 316 ? -9.887 -8.009 31.702 1.00 97.75 316 GLN A CA 1
ATOM 2513 C C . GLN A 1 316 ? -8.515 -7.391 32.008 1.00 97.75 316 GLN A C 1
ATOM 2515 O O . GLN A 1 316 ? -8.106 -7.445 33.162 1.00 97.75 316 GLN A O 1
ATOM 2520 N N . THR A 1 317 ? -7.914 -6.656 31.066 1.00 98.06 317 THR A N 1
ATOM 2521 C CA . THR A 1 317 ? -6.614 -5.983 31.257 1.00 98.06 317 THR A CA 1
ATOM 2522 C C . THR A 1 317 ? -6.626 -5.009 32.440 1.00 98.06 317 THR A C 1
ATOM 2524 O O . THR A 1 317 ? -5.647 -4.900 33.168 1.00 98.06 317 THR A O 1
ATOM 2527 N N . ARG A 1 318 ? -7.750 -4.316 32.691 1.00 97.94 318 ARG A N 1
ATOM 2528 C CA . ARG A 1 318 ? -7.901 -3.464 33.886 1.00 97.94 318 ARG A CA 1
ATOM 2529 C C . ARG A 1 318 ? -7.955 -4.267 35.184 1.00 97.94 318 ARG A C 1
ATOM 2531 O O . ARG A 1 318 ? -7.343 -3.844 36.155 1.00 97.94 318 ARG A O 1
ATOM 2538 N N . ARG A 1 319 ? -8.660 -5.404 35.210 1.00 97.94 319 ARG A N 1
ATOM 2539 C CA . ARG A 1 319 ? -8.703 -6.294 36.381 1.00 97.94 319 ARG A CA 1
ATOM 2540 C C . ARG A 1 319 ? -7.328 -6.903 36.655 1.00 97.94 319 ARG A C 1
ATOM 2542 O O . ARG A 1 319 ? -6.928 -6.976 37.808 1.00 97.94 319 ARG A O 1
ATOM 2549 N N . GLU A 1 320 ? -6.618 -7.312 35.609 1.00 97.56 320 GLU A N 1
ATOM 2550 C CA . GLU A 1 320 ? -5.264 -7.867 35.693 1.00 97.56 320 GLU A CA 1
ATOM 2551 C C . GLU A 1 320 ? -4.283 -6.820 36.233 1.00 97.56 320 GLU A C 1
ATOM 2553 O O . GLU A 1 320 ? -3.653 -7.078 37.251 1.00 97.56 320 GLU A O 1
ATOM 2558 N N . ALA A 1 321 ? -4.263 -5.604 35.676 1.00 96.88 321 ALA A N 1
ATOM 2559 C CA . ALA A 1 321 ? -3.431 -4.509 36.183 1.00 96.88 321 ALA A CA 1
ATOM 2560 C C . ALA A 1 321 ? -3.790 -4.082 37.624 1.00 96.88 321 ALA A C 1
ATOM 2562 O O . ALA A 1 321 ? -2.903 -3.786 38.420 1.00 96.88 321 ALA A O 1
ATOM 2563 N N . GLN A 1 322 ? -5.077 -4.073 37.999 1.00 96.19 322 GLN A N 1
ATOM 2564 C CA . GLN A 1 322 ? -5.489 -3.810 39.386 1.00 96.19 322 GLN A CA 1
ATOM 2565 C C . GLN A 1 322 ? -5.066 -4.933 40.341 1.00 96.19 322 GLN A C 1
ATOM 2567 O O . GLN A 1 322 ? -4.630 -4.639 41.452 1.00 96.19 322 GLN A O 1
ATOM 2572 N N . LYS A 1 323 ? -5.155 -6.202 39.916 1.00 97.31 323 LYS A N 1
ATOM 2573 C CA . LYS A 1 323 ? -4.662 -7.342 40.697 1.00 97.31 323 LYS A CA 1
ATOM 2574 C C . LYS A 1 323 ? -3.145 -7.265 40.859 1.00 97.31 323 LYS A C 1
ATOM 2576 O O . LYS A 1 323 ? -2.662 -7.425 41.967 1.00 97.31 323 LYS A O 1
ATOM 2581 N N . GLU A 1 324 ? -2.410 -6.976 39.788 1.00 96.00 324 GLU A N 1
ATOM 2582 C CA . GLU A 1 324 ? -0.953 -6.820 39.805 1.00 96.00 324 GLU A CA 1
ATOM 2583 C C . GLU A 1 324 ? -0.513 -5.691 40.750 1.00 96.00 324 GLU A C 1
ATOM 2585 O O . GLU A 1 324 ? 0.419 -5.872 41.530 1.00 96.00 324 GLU A O 1
ATOM 2590 N N . LEU A 1 325 ? -1.221 -4.555 40.745 1.00 95.06 325 LEU A N 1
ATOM 2591 C CA . LEU A 1 325 ? -0.993 -3.455 41.686 1.00 95.06 325 LEU A CA 1
ATOM 2592 C C . LEU A 1 325 ? -1.232 -3.904 43.139 1.00 95.06 325 LEU A C 1
ATOM 2594 O O . LEU A 1 325 ? -0.377 -3.703 43.995 1.00 95.06 325 LEU A O 1
ATOM 2598 N N . GLN A 1 326 ? -2.361 -4.565 43.415 1.00 94.69 326 GLN A N 1
ATOM 2599 C CA . GLN A 1 326 ? -2.679 -5.103 44.746 1.00 94.69 326 GLN A CA 1
ATOM 2600 C C . GLN A 1 326 ? -1.677 -6.172 45.204 1.00 94.69 326 GLN A C 1
ATOM 2602 O O . GLN A 1 326 ? -1.339 -6.231 46.382 1.00 94.69 326 GLN A O 1
ATOM 2607 N N . GLU A 1 327 ? -1.187 -7.006 44.289 1.00 95.81 327 GLU 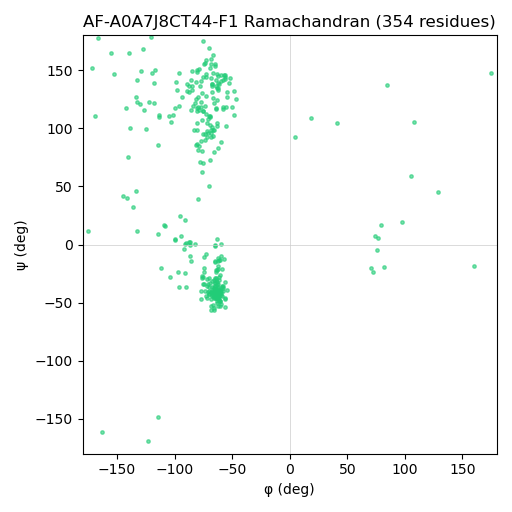A N 1
ATOM 2608 C CA . GLU A 1 327 ? -0.203 -8.057 44.553 1.00 95.81 327 GLU A CA 1
ATOM 2609 C C . GLU A 1 327 ? 1.177 -7.449 44.851 1.00 95.81 327 GLU A C 1
ATOM 2611 O O . GLU A 1 327 ? 1.814 -7.844 45.823 1.00 95.81 327 GLU A O 1
ATOM 2616 N N . LYS A 1 328 ? 1.586 -6.400 44.124 1.00 96.44 328 LYS A N 1
ATOM 2617 C CA . LYS A 1 328 ? 2.804 -5.623 44.414 1.00 96.44 328 LYS A CA 1
ATOM 2618 C C . LYS A 1 328 ? 2.728 -4.869 45.749 1.00 96.44 328 LYS A C 1
ATOM 2620 O O . LYS A 1 328 ? 3.704 -4.909 46.494 1.00 96.44 328 LYS A O 1
ATOM 2625 N N . VAL A 1 329 ? 1.586 -4.261 46.094 1.00 95.19 329 VAL A N 1
ATOM 2626 C CA . VAL A 1 329 ? 1.357 -3.668 47.432 1.00 95.19 329 VAL A CA 1
ATOM 2627 C C . VAL A 1 329 ? 1.411 -4.748 48.520 1.00 95.19 329 VAL A C 1
ATOM 2629 O O . VAL A 1 329 ? 2.096 -4.581 49.524 1.00 95.19 329 VAL A O 1
ATOM 2632 N N . ARG A 1 330 ? 0.745 -5.895 48.317 1.00 94.62 330 ARG A N 1
ATOM 2633 C CA . ARG A 1 330 ? 0.711 -7.010 49.283 1.00 94.62 330 ARG A CA 1
ATOM 2634 C C . ARG A 1 330 ? 2.084 -7.648 49.523 1.00 94.62 330 ARG A C 1
ATOM 2636 O O . ARG A 1 330 ? 2.314 -8.180 50.603 1.00 94.62 330 ARG A O 1
ATOM 2643 N N . LEU A 1 331 ? 2.973 -7.606 48.532 1.00 96.06 331 LEU A N 1
ATOM 2644 C CA . LEU A 1 331 ? 4.365 -8.051 48.639 1.00 96.06 331 LEU A CA 1
ATOM 2645 C C . LEU A 1 331 ? 5.318 -6.955 49.163 1.00 96.06 331 LEU A C 1
ATOM 2647 O O . LEU A 1 331 ? 6.511 -7.211 49.280 1.00 96.06 331 LEU A O 1
ATOM 2651 N N . GLY A 1 332 ? 4.827 -5.742 49.450 1.00 92.31 332 GLY A N 1
ATOM 2652 C CA . GLY A 1 332 ? 5.644 -4.618 49.924 1.00 92.31 332 GLY A CA 1
ATOM 2653 C C . GLY A 1 332 ? 6.528 -3.956 48.857 1.00 92.31 332 GLY A C 1
ATOM 2654 O O . GLY A 1 332 ? 7.323 -3.084 49.188 1.00 92.31 332 GLY A O 1
ATOM 2655 N N . LEU A 1 333 ? 6.388 -4.324 47.576 1.00 90.19 333 LEU A N 1
ATOM 2656 C CA . LEU A 1 333 ? 7.177 -3.766 46.462 1.00 90.19 333 LEU A CA 1
ATOM 2657 C C . LEU A 1 333 ? 6.753 -2.340 46.067 1.00 90.19 333 LEU A C 1
ATOM 2659 O O . LEU A 1 333 ? 7.422 -1.698 45.260 1.00 90.19 333 LEU A O 1
ATOM 2663 N N . MET A 1 334 ? 5.628 -1.856 46.591 1.00 88.50 334 MET A N 1
ATOM 2664 C CA . MET A 1 334 ? 5.169 -0.475 46.454 1.00 88.50 334 MET A CA 1
ATOM 2665 C C . MET A 1 334 ? 4.289 -0.092 47.652 1.00 88.50 334 MET A C 1
ATOM 2667 O O . MET A 1 334 ? 3.552 -0.948 48.151 1.00 88.50 334 MET A O 1
ATOM 2671 N N . PRO A 1 335 ? 4.317 1.175 48.101 1.00 89.69 335 PRO A N 1
ATOM 2672 C CA . PRO A 1 335 ? 3.358 1.662 49.083 1.00 89.69 335 PRO A CA 1
ATOM 2673 C C . PRO A 1 335 ? 1.928 1.652 48.504 1.00 89.69 335 PRO A C 1
ATOM 2675 O O . PRO A 1 335 ? 1.756 1.731 47.281 1.00 89.69 335 PRO A O 1
ATOM 2678 N N . PRO A 1 336 ? 0.884 1.575 49.350 1.00 90.56 336 PRO A N 1
ATOM 2679 C CA . PRO A 1 336 ? -0.492 1.792 48.916 1.00 90.56 336 PRO A CA 1
ATOM 2680 C C . PRO A 1 336 ? -0.659 3.169 48.244 1.00 90.56 336 PRO A C 1
ATOM 2682 O O . PRO A 1 336 ? -0.055 4.139 48.701 1.00 90.56 336 PRO A O 1
ATOM 2685 N N . PRO A 1 337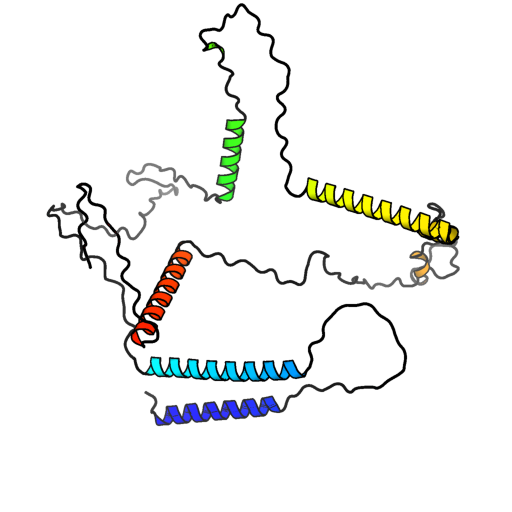 ? -1.478 3.293 47.183 1.00 88.81 337 PRO A N 1
ATOM 2686 C CA . PRO A 1 337 ? -1.732 4.580 46.542 1.00 88.81 337 PRO A CA 1
ATOM 2687 C C . PRO A 1 337 ? -2.520 5.516 47.470 1.00 88.81 337 PRO A C 1
ATOM 2689 O O . PRO A 1 337 ? -3.502 5.103 48.087 1.00 88.81 337 PRO A O 1
ATOM 2692 N N . GLU A 1 338 ? -2.109 6.782 47.529 1.00 88.31 338 GLU A N 1
ATOM 2693 C CA . GLU A 1 338 ? -2.700 7.790 48.416 1.00 88.31 338 GLU A CA 1
ATOM 2694 C C . GLU A 1 338 ? -4.190 8.070 48.115 1.00 88.31 338 GLU A C 1
ATOM 2696 O O . GLU A 1 338 ? -4.610 8.073 46.948 1.00 88.31 338 GLU A O 1
ATOM 2701 N N . PRO A 1 339 ? -5.013 8.349 49.147 1.00 86.25 339 PRO A N 1
ATOM 2702 C CA . PRO A 1 339 ? -6.422 8.675 48.971 1.00 86.25 339 PRO A CA 1
ATOM 2703 C C . PRO A 1 339 ? -6.581 10.054 48.320 1.00 86.25 339 PRO A C 1
ATOM 2705 O O . PRO A 1 339 ? -6.333 11.095 48.927 1.00 86.25 339 PRO A O 1
ATOM 2708 N N . LYS A 1 340 ? -7.047 10.083 47.067 1.00 84.00 340 LYS A N 1
ATOM 2709 C CA . LYS A 1 340 ? -7.290 11.339 46.346 1.00 84.00 340 LYS A CA 1
ATOM 2710 C C . LYS A 1 340 ? -8.538 12.058 46.872 1.00 84.00 340 LYS A C 1
ATOM 2712 O O . LYS A 1 340 ? -9.635 11.865 46.349 1.00 84.00 340 LYS A O 1
ATOM 2717 N N . GLY A 1 341 ? -8.349 12.923 47.866 1.00 79.88 341 GLY A N 1
ATOM 2718 C CA . GLY A 1 341 ? -9.391 13.813 48.378 1.00 79.88 341 GLY A CA 1
ATOM 2719 C C . GLY A 1 341 ? -9.975 14.731 47.295 1.00 79.88 341 GLY A C 1
ATOM 2720 O O . GLY A 1 341 ? -9.264 15.236 46.422 1.00 79.88 341 GLY A O 1
ATOM 2721 N N . THR A 1 342 ? -11.288 14.963 47.356 1.00 69.44 342 THR A N 1
ATOM 2722 C CA . THR A 1 342 ? -12.011 15.870 46.453 1.00 69.44 342 THR A CA 1
ATOM 2723 C C . THR A 1 342 ? -12.818 16.882 47.255 1.00 69.44 342 THR A C 1
ATOM 2725 O O . THR A 1 342 ? -13.774 16.508 47.933 1.00 69.44 342 THR A O 1
ATOM 2728 N N . PHE A 1 343 ? -12.475 18.166 47.142 1.00 64.00 343 PHE A N 1
ATOM 2729 C CA . PHE A 1 343 ? -13.218 19.250 47.786 1.00 64.00 343 PHE A CA 1
ATOM 2730 C C . PHE A 1 343 ? -14.612 19.419 47.161 1.00 64.00 343 PHE A C 1
ATOM 2732 O O . PHE A 1 343 ? -14.784 20.119 46.161 1.00 64.00 343 PHE A O 1
ATOM 2739 N N . LEU A 1 344 ? -15.623 18.801 47.774 1.00 59.25 344 LEU A N 1
ATOM 2740 C CA . LEU A 1 344 ? -17.026 19.111 47.507 1.00 59.25 344 LEU A CA 1
ATOM 2741 C C . LEU A 1 344 ? -17.348 20.481 48.110 1.00 59.25 344 LEU A C 1
ATOM 2743 O O . LEU A 1 344 ? -17.592 20.618 49.308 1.00 59.25 344 LEU A O 1
ATOM 2747 N N . LYS A 1 345 ? -17.317 21.516 47.269 1.00 54.78 345 LYS A N 1
ATOM 2748 C CA . LYS A 1 345 ? -17.638 22.886 47.672 1.00 54.78 345 LYS A CA 1
ATOM 2749 C C . LYS A 1 345 ? -19.140 22.979 47.968 1.00 54.78 345 LYS A C 1
ATOM 2751 O O . LYS A 1 345 ? -19.947 23.007 47.040 1.00 54.78 345 LYS A O 1
ATOM 2756 N N . SER A 1 346 ? -19.508 22.987 49.251 1.00 56.91 346 SER A N 1
ATOM 2757 C CA . SER A 1 346 ? -20.899 23.193 49.672 1.00 56.91 346 SER A CA 1
ATOM 2758 C C . SER A 1 346 ? -21.432 24.524 49.131 1.00 56.91 346 SER A C 1
ATOM 2760 O O . SER A 1 346 ? -20.684 25.503 49.036 1.00 56.91 346 SER A O 1
ATOM 2762 N N . ARG A 1 347 ? -22.730 24.572 48.800 1.00 61.47 347 ARG A N 1
ATOM 2763 C CA . ARG A 1 347 ? -23.404 25.805 48.356 1.00 61.47 347 ARG A CA 1
ATOM 2764 C C . ARG A 1 347 ? -23.357 26.909 49.417 1.00 61.47 347 ARG A C 1
ATOM 2766 O O . ARG A 1 347 ? -23.308 28.077 49.051 1.00 61.47 347 ARG A O 1
ATOM 2773 N N . ASP A 1 348 ? -23.253 26.538 50.692 1.00 59.12 348 ASP A N 1
ATOM 2774 C CA . ASP A 1 348 ? -23.345 27.455 51.836 1.00 59.12 348 ASP A CA 1
ATOM 2775 C C . ASP A 1 348 ? -21.970 27.938 52.342 1.00 59.12 348 ASP A C 1
ATOM 2777 O O . ASP A 1 348 ? -21.799 28.256 53.520 1.00 59.12 348 ASP A O 1
ATOM 2781 N N . GLY A 1 349 ? -20.947 27.922 51.478 1.00 57.78 349 GLY A N 1
ATOM 2782 C CA . GLY A 1 349 ? -19.618 28.508 51.718 1.00 57.78 349 GLY A CA 1
ATOM 2783 C C . GLY A 1 349 ? -18.719 27.801 52.746 1.00 57.78 349 GLY A C 1
ATOM 2784 O O . GLY A 1 349 ? -17.500 27.959 52.695 1.00 57.78 349 GLY A O 1
ATOM 2785 N N . ARG A 1 350 ? -19.277 26.988 53.651 1.00 58.16 350 ARG A N 1
ATOM 2786 C CA . ARG A 1 350 ? -18.519 26.246 54.670 1.00 58.16 350 ARG A CA 1
ATOM 2787 C C . ARG A 1 350 ? -17.761 25.063 54.059 1.00 58.16 350 ARG A C 1
ATOM 2789 O O . ARG A 1 350 ? -18.359 24.132 53.520 1.00 58.16 350 ARG A O 1
ATOM 2796 N N . VAL A 1 351 ? -16.432 25.092 54.180 1.00 50.78 351 VAL A N 1
ATOM 2797 C CA . VAL A 1 351 ? -15.534 23.994 53.793 1.00 50.78 351 VAL A CA 1
ATOM 2798 C C . VAL A 1 351 ? -15.469 22.981 54.935 1.00 50.78 351 VAL A C 1
ATOM 2800 O O . VAL A 1 351 ? -14.731 23.166 55.899 1.00 50.78 351 VAL A O 1
ATOM 2803 N N . ALA A 1 352 ? -16.250 21.907 54.828 1.00 55.28 352 ALA A N 1
ATOM 2804 C CA . ALA A 1 352 ? -16.126 20.753 55.711 1.00 55.28 352 ALA A CA 1
ATOM 2805 C C . ALA A 1 352 ? -15.027 19.814 55.187 1.00 55.28 352 ALA A C 1
ATOM 2807 O O . ALA A 1 352 ? -15.138 19.277 54.083 1.00 55.28 352 ALA A O 1
ATOM 2808 N N . TYR A 1 353 ? -13.980 19.594 55.985 1.00 51.19 353 TYR A N 1
ATOM 2809 C CA . TYR A 1 353 ? -12.987 18.553 55.722 1.00 51.19 353 TYR A CA 1
ATOM 2810 C C . TYR A 1 353 ? -13.556 17.185 56.109 1.00 51.19 353 TYR A C 1
ATOM 2812 O O . TYR A 1 353 ? -13.391 16.724 57.235 1.00 51.19 353 TYR A O 1
ATOM 2820 N N . LEU A 1 354 ? -14.225 16.527 55.162 1.00 50.59 354 LEU A N 1
ATOM 2821 C CA . LEU A 1 354 ? -14.489 15.094 55.256 1.00 50.59 354 LEU A CA 1
ATOM 2822 C C . LEU A 1 354 ? -13.230 14.337 54.825 1.00 50.59 354 LEU A C 1
ATOM 2824 O O . LEU A 1 354 ? -12.991 14.160 53.629 1.00 50.59 354 LEU A O 1
ATOM 2828 N N . SER A 1 355 ? -12.437 13.889 55.802 1.00 46.38 355 SER A N 1
ATOM 2829 C CA . SER A 1 355 ? -11.606 12.704 55.572 1.00 46.38 355 SER A CA 1
ATOM 2830 C C . SER A 1 355 ? -12.528 11.497 55.431 1.00 46.38 355 SER A C 1
ATOM 2832 O O . SER A 1 355 ? -13.499 11.368 56.180 1.00 46.38 355 SER A O 1
ATOM 2834 N N . LEU A 1 356 ? -12.204 10.636 54.470 1.00 45.72 356 LEU A N 1
ATOM 2835 C CA . LEU A 1 356 ? -12.612 9.231 54.483 1.00 45.72 356 LEU A CA 1
ATOM 2836 C C . LEU A 1 356 ? -11.629 8.415 55.337 1.00 45.72 356 LEU A C 1
ATOM 2838 O O . LEU A 1 356 ? -10.552 8.977 55.657 1.00 45.72 356 LEU A O 1
#

Organism: Molossus molossus (NCBI:txid27622)

Solvent-accessible surface area (backbone atoms only — not comparable to full-atom values): 24394 Å² total; per-residue (Å²): 134,85,51,75,65,57,55,49,52,52,50,55,51,52,52,52,55,52,52,54,52,50,56,60,57,70,74,69,74,85,89,82,85,81,89,84,85,89,79,91,86,81,90,87,83,88,89,83,84,89,82,82,64,71,72,57,57,56,52,54,51,52,53,51,53,53,51,52,51,54,51,51,52,52,52,51,52,52,53,55,59,55,72,74,60,88,87,86,86,77,88,88,83,90,86,89,86,87,86,77,90,87,68,100,72,87,78,80,95,70,86,86,74,85,78,85,60,82,81,81,83,47,60,51,100,84,71,46,47,34,46,102,83,73,47,80,52,86,79,83,80,78,77,87,72,60,73,66,57,61,53,49,53,54,51,51,52,52,54,47,61,72,62,55,70,77,76,86,74,66,87,77,46,96,86,70,58,94,87,59,86,79,76,77,79,81,73,76,77,87,71,86,82,83,74,67,87,62,58,64,56,55,51,56,48,52,52,50,52,49,54,51,50,53,49,50,51,52,52,50,53,51,50,24,61,74,70,66,48,49,63,61,57,50,50,66,71,48,61,84,74,73,79,68,64,92,77,76,75,65,98,63,48,85,70,50,62,65,30,48,57,93,87,70,66,96,82,69,70,88,77,56,83,84,66,43,42,90,72,70,94,76,81,88,78,78,85,86,74,79,62,100,76,75,59,93,68,77,87,80,77,83,87,82,75,52,77,67,50,53,52,48,51,60,51,47,57,48,52,50,52,50,48,51,50,52,51,35,35,75,69,65,78,38,79,80,83,79,85,83,82,74,90,75,78,47,95,81,74,59,84,73,86,78,77,130

pLDDT: mean 71.59, std 18.1, range [28.5, 98.31]